Protein AF-A0A4P7A0I0-F1 (afdb_monomer)

Radius of gyration: 18.1 Å; Cα contacts (8 Å, |Δi|>4): 185; chains: 1; bounding box: 45×31×54 Å

pLDDT: mean 87.15, std 14.47, range [35.31, 98.44]

Structure (mmCIF, N/CA/C/O backbone):
data_AF-A0A4P7A0I0-F1
#
_entry.id   AF-A0A4P7A0I0-F1
#
loop_
_atom_site.group_PDB
_atom_site.id
_atom_site.type_symbol
_atom_site.label_atom_id
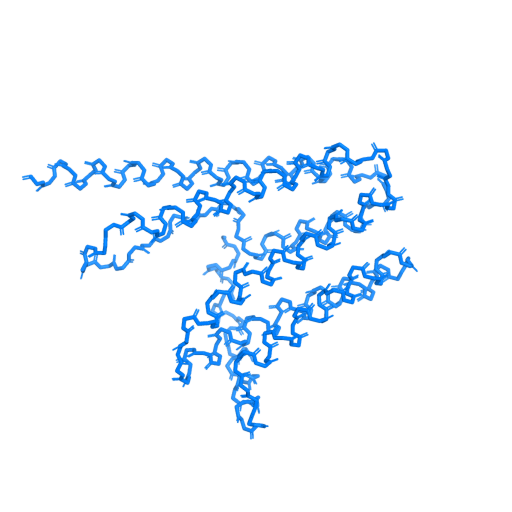_atom_site.label_alt_id
_atom_site.label_comp_id
_atom_site.label_asym_id
_atom_site.label_entity_id
_atom_site.label_seq_id
_atom_site.pdbx_PDB_ins_code
_atom_site.Cartn_x
_atom_site.Cartn_y
_atom_site.Cartn_z
_atom_site.occupancy
_atom_site.B_iso_or_equiv
_atom_site.auth_seq_id
_atom_site.auth_comp_id
_atom_site.auth_asym_id
_atom_site.auth_atom_id
_atom_site.pdbx_PDB_model_num
ATOM 1 N N . MET A 1 1 ? -1.794 13.177 3.294 1.00 53.47 1 MET A N 1
ATOM 2 C CA . MET A 1 1 ? -2.264 14.566 3.010 1.00 53.47 1 MET A CA 1
ATOM 3 C C . MET A 1 1 ? -3.550 14.595 2.189 1.00 53.47 1 MET A C 1
ATOM 5 O O . MET A 1 1 ? -4.414 15.437 2.446 1.00 53.47 1 MET A O 1
ATOM 9 N N . LEU A 1 2 ? -3.667 13.728 1.181 1.00 53.50 2 LEU A N 1
ATOM 10 C CA . LEU A 1 2 ? -4.911 13.484 0.456 1.00 53.50 2 LEU A CA 1
ATOM 11 C C . LEU A 1 2 ? -5.888 12.670 1.298 1.00 53.50 2 LEU A C 1
ATOM 13 O O . LEU A 1 2 ? -7.073 12.976 1.265 1.00 53.50 2 LEU A O 1
ATOM 17 N N . ASP A 1 3 ? -5.399 11.728 2.105 1.00 56.88 3 ASP A N 1
ATOM 18 C CA . ASP A 1 3 ? -6.244 10.923 2.993 1.00 56.88 3 ASP A CA 1
ATOM 19 C C . ASP A 1 3 ? -6.996 11.826 3.990 1.00 56.88 3 ASP A C 1
ATOM 21 O O . ASP A 1 3 ? -8.220 11.917 3.977 1.00 56.88 3 ASP A O 1
ATOM 25 N N . THR A 1 4 ? -6.271 12.684 4.718 1.00 56.62 4 THR A N 1
ATOM 26 C CA . THR A 1 4 ? -6.853 13.630 5.692 1.00 56.62 4 THR A CA 1
ATOM 27 C C . THR A 1 4 ? -7.878 14.609 5.095 1.00 56.62 4 THR A C 1
ATOM 29 O O . THR A 1 4 ? -8.780 15.063 5.796 1.00 56.62 4 THR A O 1
ATOM 32 N N . LYS A 1 5 ? -7.737 14.986 3.815 1.00 56.72 5 LYS A N 1
ATOM 33 C CA . LYS A 1 5 ? -8.614 15.972 3.150 1.00 56.72 5 LYS A CA 1
ATOM 34 C C . LYS A 1 5 ? -9.730 15.335 2.317 1.00 56.72 5 LYS A C 1
ATOM 36 O O . LYS A 1 5 ? -10.776 15.955 2.148 1.00 56.72 5 LYS A O 1
ATOM 41 N N . GLY A 1 6 ? -9.507 14.135 1.788 1.00 58.91 6 GLY A N 1
ATOM 42 C CA . GLY A 1 6 ? -10.438 13.391 0.938 1.00 58.91 6 GLY A CA 1
ATOM 43 C C . GLY A 1 6 ? -11.367 12.469 1.722 1.00 58.91 6 GLY A C 1
ATOM 44 O O . GLY A 1 6 ? -12.486 12.214 1.274 1.00 58.91 6 GLY A O 1
ATOM 45 N N . GLN A 1 7 ? -10.960 12.041 2.921 1.00 62.50 7 GLN A N 1
ATOM 46 C CA . GLN A 1 7 ? -11.754 11.175 3.789 1.00 62.50 7 GLN A CA 1
ATOM 47 C C . GLN A 1 7 ? -13.191 11.686 4.019 1.00 62.50 7 GLN A C 1
ATOM 49 O O . GLN A 1 7 ? -14.108 10.890 3.835 1.00 62.50 7 GLN A O 1
ATOM 54 N N . PRO A 1 8 ? -13.464 12.982 4.296 1.00 65.25 8 PRO A N 1
ATOM 55 C CA . PRO A 1 8 ? -14.836 13.457 4.509 1.00 65.25 8 PRO A CA 1
ATOM 56 C C . PRO A 1 8 ? -15.740 13.330 3.275 1.00 65.25 8 PRO A C 1
ATOM 58 O O . PRO A 1 8 ? -16.954 13.210 3.411 1.00 65.25 8 PRO A O 1
ATOM 61 N N . ILE A 1 9 ? -15.159 13.365 2.072 1.00 71.56 9 ILE A N 1
ATOM 62 C CA . ILE A 1 9 ? -15.893 13.312 0.800 1.00 71.56 9 ILE A CA 1
ATOM 63 C C . ILE A 1 9 ? -16.260 11.865 0.456 1.00 71.56 9 ILE A C 1
ATOM 65 O O . ILE A 1 9 ? -17.342 11.604 -0.064 1.00 71.56 9 ILE A O 1
ATOM 69 N N . ILE A 1 10 ? -15.365 10.924 0.760 1.00 79.06 10 ILE A N 1
ATOM 70 C CA . ILE A 1 10 ? -15.526 9.504 0.428 1.00 79.06 10 ILE A CA 1
ATOM 71 C C . ILE A 1 10 ? -16.285 8.755 1.540 1.00 79.06 10 ILE A C 1
ATOM 73 O O . ILE A 1 10 ? -16.931 7.742 1.270 1.00 79.06 10 ILE A O 1
ATOM 77 N N . GLN A 1 11 ? -16.296 9.278 2.773 1.00 81.19 11 GLN A N 1
ATOM 78 C CA . GLN A 1 11 ? -16.939 8.645 3.929 1.00 81.19 11 GLN A CA 1
ATOM 79 C C . GLN A 1 11 ? -18.410 8.236 3.704 1.00 81.19 11 GLN A C 1
ATOM 81 O O . GLN A 1 11 ? -18.739 7.103 4.051 1.00 81.19 11 GLN A O 1
ATOM 86 N N . PRO A 1 12 ? -19.292 9.045 3.074 1.00 87.19 12 PRO A N 1
ATOM 87 C CA . PRO A 1 12 ? -20.685 8.643 2.840 1.00 87.19 12 PRO A CA 1
ATOM 88 C C . PRO A 1 12 ? -20.819 7.398 1.952 1.00 87.19 12 PRO A C 1
ATOM 90 O O . PRO A 1 12 ? -21.700 6.558 2.163 1.00 87.19 12 PRO A O 1
ATOM 93 N N . LEU A 1 13 ? -19.927 7.257 0.966 1.00 87.38 13 LEU A N 1
ATOM 94 C CA . LEU A 1 13 ? -19.870 6.077 0.108 1.00 87.38 13 LEU A CA 1
ATOM 95 C C . LEU A 1 13 ? -19.402 4.856 0.908 1.00 87.38 13 LEU A C 1
ATOM 97 O O . LEU A 1 13 ? -20.050 3.811 0.855 1.00 87.38 13 LEU A O 1
ATOM 101 N N . LEU A 1 14 ? -18.322 4.998 1.685 1.00 88.00 14 LEU A N 1
ATOM 102 C CA . LEU A 1 14 ? -17.797 3.920 2.532 1.00 88.00 14 LEU A CA 1
ATOM 103 C C . LEU A 1 14 ? -18.825 3.460 3.563 1.00 88.00 14 LEU A C 1
ATOM 105 O O . LEU A 1 14 ? -18.989 2.262 3.769 1.00 88.00 14 LEU A O 1
ATOM 109 N N . ASP A 1 15 ? -19.557 4.395 4.168 1.00 89.88 15 ASP A N 1
ATOM 110 C CA . ASP A 1 15 ? -20.595 4.091 5.144 1.00 89.88 15 ASP A CA 1
ATOM 111 C C . ASP A 1 15 ? -21.737 3.288 4.520 1.00 89.88 15 ASP A C 1
ATOM 113 O O . ASP A 1 15 ? -22.177 2.306 5.121 1.00 89.88 15 ASP A O 1
ATOM 117 N N . THR A 1 16 ? -22.165 3.663 3.310 1.00 91.25 16 THR A N 1
ATOM 118 C CA . THR A 1 16 ? -23.223 2.966 2.563 1.00 91.25 16 THR A CA 1
ATOM 119 C C . THR A 1 16 ? -22.801 1.545 2.184 1.00 91.25 16 THR A C 1
ATOM 121 O O . THR A 1 16 ? -23.574 0.592 2.337 1.00 91.25 16 THR A O 1
ATOM 124 N N . LEU A 1 17 ? -21.564 1.384 1.707 1.00 91.56 17 LEU A N 1
ATOM 125 C CA . LEU A 1 17 ? -21.001 0.077 1.365 1.00 91.56 17 LEU A CA 1
ATOM 126 C C . LEU A 1 17 ? -20.844 -0.801 2.610 1.00 91.56 17 LEU A C 1
ATOM 128 O O . LEU A 1 17 ? -21.283 -1.951 2.601 1.00 91.56 17 LEU A O 1
ATOM 132 N N . ALA A 1 18 ? -20.317 -0.244 3.703 1.00 90.94 18 ALA A N 1
ATOM 133 C CA . ALA A 1 18 ? -20.182 -0.940 4.976 1.00 90.94 18 ALA A CA 1
ATOM 134 C C . ALA A 1 18 ? -21.543 -1.421 5.502 1.00 90.94 18 ALA A C 1
ATOM 136 O O . ALA A 1 18 ? -21.679 -2.587 5.865 1.00 90.94 18 ALA A O 1
ATOM 137 N N . ASP A 1 19 ? -22.576 -0.573 5.479 1.00 91.44 19 ASP A N 1
ATOM 138 C CA . ASP A 1 19 ? -23.923 -0.960 5.921 1.00 91.44 19 ASP A CA 1
ATOM 139 C C . ASP A 1 19 ? -24.516 -2.068 5.044 1.00 91.44 19 ASP A C 1
ATOM 141 O O . ASP A 1 19 ? -25.194 -2.969 5.540 1.00 91.44 19 ASP A O 1
ATOM 145 N N . THR A 1 20 ? -24.245 -2.032 3.739 1.00 92.56 20 THR A N 1
ATOM 146 C CA . THR A 1 20 ? -24.682 -3.073 2.799 1.00 92.56 20 THR A CA 1
ATOM 147 C C . THR A 1 20 ? -23.990 -4.405 3.085 1.00 92.56 20 THR A C 1
ATOM 149 O O . THR A 1 20 ? -24.652 -5.439 3.173 1.00 92.56 20 THR A O 1
ATOM 152 N N . PHE A 1 21 ? -22.678 -4.395 3.310 1.00 92.06 21 PHE A N 1
ATOM 153 C CA . PHE A 1 21 ? -21.910 -5.606 3.608 1.00 92.06 21 PHE A CA 1
ATOM 154 C C . PHE A 1 21 ? -22.268 -6.197 4.974 1.00 92.06 21 PHE A C 1
ATOM 156 O O . PHE A 1 21 ? -22.407 -7.416 5.102 1.00 92.06 21 PHE A O 1
ATOM 163 N N . ILE A 1 22 ? -22.523 -5.349 5.974 1.00 90.69 22 ILE A N 1
ATOM 164 C CA . ILE A 1 22 ? -23.044 -5.774 7.279 1.00 90.69 22 ILE A CA 1
ATOM 165 C C . ILE A 1 22 ? -24.428 -6.423 7.116 1.00 90.69 22 ILE A C 1
ATOM 167 O O . ILE A 1 22 ? -24.675 -7.485 7.690 1.00 90.69 22 ILE A O 1
ATOM 171 N N . LYS A 1 23 ? -25.321 -5.854 6.290 1.00 91.75 23 LYS A N 1
ATOM 172 C CA . LYS A 1 23 ? -26.629 -6.468 5.972 1.00 91.75 23 LYS A CA 1
ATOM 173 C C . LYS A 1 23 ? -26.484 -7.834 5.299 1.00 91.75 23 LYS A C 1
ATOM 175 O O . LYS A 1 23 ? -27.289 -8.726 5.560 1.00 91.75 23 LYS A O 1
ATOM 180 N N . TRP A 1 24 ? -25.451 -8.024 4.482 1.00 92.62 24 TRP A N 1
ATOM 181 C CA . TRP A 1 24 ? -25.107 -9.314 3.874 1.00 92.62 24 TRP A CA 1
ATOM 182 C C . TRP A 1 24 ? -24.398 -10.286 4.827 1.00 92.62 24 TRP A C 1
ATOM 184 O O . TRP A 1 24 ? -24.016 -11.376 4.408 1.00 92.62 24 TRP A O 1
ATOM 194 N N . LYS A 1 25 ? -24.268 -9.936 6.115 1.00 91.50 25 LYS A N 1
ATOM 195 C CA . LYS A 1 25 ? -23.609 -10.739 7.157 1.00 91.50 25 LYS A CA 1
ATOM 196 C C . LYS A 1 25 ? -22.126 -11.008 6.880 1.00 91.50 25 LYS A C 1
ATOM 198 O O . LYS A 1 25 ? -21.575 -11.985 7.388 1.00 91.50 25 LYS A O 1
ATOM 203 N N . LEU A 1 26 ? -21.473 -10.144 6.103 1.00 91.00 26 LEU A N 1
ATOM 204 C CA . LEU A 1 26 ? -20.024 -10.188 5.937 1.00 91.00 26 LEU A CA 1
ATOM 205 C C . LEU A 1 26 ? -19.340 -9.666 7.204 1.00 91.00 26 LEU A C 1
ATOM 207 O O . LEU A 1 26 ? -19.812 -8.733 7.854 1.00 91.00 26 LEU A O 1
ATOM 211 N N . THR A 1 27 ? -18.211 -10.275 7.553 1.00 91.00 27 THR A N 1
ATOM 212 C CA . THR A 1 27 ? -17.345 -9.810 8.642 1.00 91.00 27 THR A CA 1
ATOM 213 C C . THR A 1 27 ? -16.265 -8.889 8.081 1.00 91.00 27 THR A C 1
ATOM 215 O O . THR A 1 27 ? -15.841 -9.079 6.943 1.00 91.00 27 THR A O 1
ATOM 218 N N . ALA A 1 28 ? -15.785 -7.922 8.876 1.00 88.81 28 ALA A N 1
ATOM 219 C CA . ALA A 1 28 ? -14.695 -7.028 8.460 1.00 88.81 28 ALA A CA 1
ATOM 220 C C . ALA A 1 28 ? -13.468 -7.832 7.990 1.00 88.81 28 ALA A C 1
ATOM 222 O O . ALA A 1 28 ? -13.054 -7.697 6.849 1.00 88.81 28 ALA A O 1
ATOM 223 N N . ASN A 1 29 ? -13.011 -8.799 8.795 1.00 90.31 29 ASN A N 1
ATOM 224 C CA . ASN A 1 29 ? -11.891 -9.679 8.434 1.00 90.31 29 ASN A CA 1
ATOM 225 C C . ASN A 1 29 ? -12.134 -10.478 7.136 1.00 90.31 29 ASN A C 1
ATOM 227 O O . ASN A 1 29 ? -11.190 -10.791 6.414 1.00 90.31 29 ASN A O 1
ATOM 231 N N . GLY A 1 30 ? -13.388 -10.846 6.845 1.00 91.62 30 GLY A N 1
ATOM 232 C CA . GLY A 1 30 ? -13.744 -11.509 5.591 1.00 91.62 30 GLY A CA 1
ATOM 233 C C . GLY A 1 30 ? -13.578 -10.580 4.389 1.00 91.62 30 GLY A C 1
ATOM 234 O O . GLY A 1 30 ? -13.048 -11.000 3.364 1.00 91.62 30 GLY A O 1
ATOM 235 N N . VAL A 1 31 ? -13.969 -9.311 4.533 1.00 93.12 31 VAL A N 1
ATOM 236 C CA . VAL A 1 31 ? -13.760 -8.278 3.508 1.00 93.12 31 VAL A CA 1
ATOM 237 C C . VAL A 1 31 ? -12.269 -7.997 3.313 1.00 93.12 31 VAL A C 1
ATOM 239 O O . VAL A 1 31 ? -11.832 -7.978 2.166 1.00 93.12 31 VAL A O 1
ATOM 242 N N . THR A 1 32 ? -11.474 -7.931 4.384 1.00 92.12 32 THR A N 1
ATOM 243 C CA . THR A 1 32 ? -10.003 -7.818 4.322 1.00 92.12 32 THR A CA 1
ATOM 244 C C . THR A 1 32 ? -9.374 -8.968 3.520 1.00 92.12 32 THR A C 1
ATOM 246 O O . THR A 1 32 ? -8.507 -8.765 2.670 1.00 92.12 32 THR A O 1
ATOM 249 N N . GLY A 1 33 ? -9.862 -10.201 3.715 1.00 93.88 33 GLY A N 1
ATOM 250 C CA . GLY A 1 33 ? -9.439 -11.371 2.934 1.00 93.88 33 GLY A CA 1
ATOM 251 C C . GLY A 1 33 ? -9.806 -11.293 1.443 1.00 93.88 33 GLY A C 1
ATOM 252 O O . GLY A 1 33 ? -9.042 -11.735 0.579 1.00 93.88 33 GLY A O 1
ATOM 253 N N . ILE A 1 34 ? -10.959 -10.708 1.114 1.00 95.12 34 ILE A N 1
ATOM 254 C CA . ILE A 1 34 ? -11.357 -10.456 -0.279 1.00 95.12 34 ILE A CA 1
ATOM 255 C C . ILE A 1 34 ? -10.482 -9.354 -0.885 1.00 95.12 34 ILE A C 1
ATOM 257 O O . ILE A 1 34 ? -10.006 -9.515 -2.009 1.00 95.12 34 ILE A O 1
ATOM 261 N N . ALA A 1 35 ? -10.233 -8.274 -0.140 1.00 95.19 35 ALA A N 1
ATOM 262 C CA . ALA A 1 35 ? -9.403 -7.156 -0.569 1.00 95.19 35 ALA A CA 1
ATOM 263 C C . ALA A 1 35 ? -8.005 -7.641 -0.971 1.00 95.19 35 ALA A C 1
ATOM 265 O O . ALA A 1 35 ? -7.618 -7.471 -2.126 1.00 95.19 35 ALA A O 1
ATOM 266 N N . VAL A 1 36 ? -7.306 -8.373 -0.093 1.00 96.25 36 VAL A N 1
ATOM 267 C CA . VAL A 1 36 ? -5.965 -8.899 -0.408 1.00 96.25 36 VAL A CA 1
ATOM 268 C C . VAL A 1 36 ? -5.973 -9.841 -1.613 1.00 96.25 36 VAL A C 1
ATOM 270 O O . VAL A 1 36 ? -5.064 -9.794 -2.438 1.00 96.25 36 VAL A O 1
ATOM 273 N N . SER A 1 37 ? -7.016 -10.662 -1.768 1.00 97.50 37 SER A N 1
ATOM 274 C CA . SER A 1 37 ? -7.133 -11.578 -2.909 1.00 97.50 37 SER A CA 1
ATOM 275 C C . SER A 1 37 ? -7.253 -10.810 -4.230 1.00 97.50 37 SER A C 1
ATOM 277 O O . SER A 1 37 ? -6.612 -11.166 -5.220 1.00 97.50 37 SER A O 1
ATOM 279 N N . ILE A 1 38 ? -8.030 -9.724 -4.240 1.00 97.56 38 ILE A N 1
ATOM 280 C CA . ILE A 1 38 ? -8.158 -8.825 -5.393 1.00 97.56 38 ILE A CA 1
ATOM 281 C C . ILE A 1 38 ? -6.849 -8.066 -5.640 1.00 97.56 38 ILE A C 1
ATOM 283 O O . ILE A 1 38 ? -6.433 -7.939 -6.790 1.00 97.56 38 ILE A O 1
ATOM 287 N N . GLY A 1 39 ? -6.164 -7.619 -4.587 1.00 96.81 39 GLY A N 1
ATOM 288 C CA . GLY A 1 39 ? -4.866 -6.958 -4.698 1.00 96.81 39 GLY A CA 1
ATOM 289 C C . GLY A 1 39 ? -3.764 -7.871 -5.252 1.00 96.81 39 GLY A C 1
ATOM 290 O O . GLY A 1 39 ? -2.975 -7.440 -6.087 1.00 96.81 39 GLY A O 1
ATOM 291 N N . ILE A 1 40 ? -3.745 -9.156 -4.887 1.00 97.56 40 ILE A N 1
ATOM 292 C CA . ILE A 1 40 ? -2.847 -10.156 -5.497 1.00 97.56 40 ILE A CA 1
ATOM 293 C C . ILE A 1 40 ? -3.229 -10.410 -6.961 1.00 97.56 40 ILE A C 1
ATOM 295 O O . ILE A 1 40 ? -2.369 -10.530 -7.832 1.00 97.56 40 ILE A O 1
ATOM 299 N N . ALA A 1 41 ? -4.524 -10.466 -7.274 1.00 97.94 41 ALA A N 1
ATOM 300 C CA . ALA A 1 41 ? -4.960 -10.574 -8.662 1.00 97.94 41 ALA A CA 1
ATOM 301 C C . ALA A 1 41 ? -4.545 -9.341 -9.491 1.00 97.94 41 ALA A C 1
ATOM 303 O O . ALA A 1 41 ? -4.212 -9.489 -10.665 1.00 97.94 41 ALA A O 1
ATOM 304 N N . ALA A 1 42 ? -4.488 -8.144 -8.892 1.00 98.06 42 ALA A N 1
ATOM 305 C CA . ALA A 1 42 ? -4.001 -6.931 -9.550 1.00 98.06 42 ALA A CA 1
ATOM 306 C C . ALA A 1 42 ? -2.564 -7.091 -10.072 1.00 98.06 42 ALA A C 1
ATOM 308 O O . ALA A 1 42 ? -2.289 -6.776 -11.232 1.00 98.06 42 ALA A O 1
ATOM 309 N N . SER A 1 43 ? -1.661 -7.635 -9.250 1.00 97.38 43 SER A N 1
ATOM 310 C CA . SER A 1 43 ? -0.279 -7.920 -9.649 1.00 97.38 43 SER A CA 1
ATOM 311 C C . SER A 1 43 ? -0.212 -8.969 -10.761 1.00 97.38 43 SER A C 1
ATOM 313 O O . SER A 1 43 ? 0.536 -8.783 -11.721 1.00 97.38 43 SER A O 1
ATOM 315 N N . VAL A 1 44 ? -1.046 -10.013 -10.716 1.00 97.62 44 VAL A N 1
ATOM 316 C CA . VAL A 1 44 ? -1.135 -11.001 -11.809 1.00 97.62 44 VAL A CA 1
ATOM 317 C C . VAL A 1 44 ? -1.561 -10.347 -13.127 1.00 97.62 44 VAL A C 1
ATOM 319 O O . VAL A 1 44 ? -0.926 -10.587 -14.153 1.00 97.62 44 VAL A O 1
ATOM 322 N N . TRP A 1 45 ? -2.582 -9.485 -13.120 1.00 98.25 45 TRP A N 1
ATOM 323 C CA . TRP A 1 45 ? -3.030 -8.783 -14.330 1.00 98.25 45 TRP A CA 1
ATOM 324 C C . TRP A 1 45 ? -1.949 -7.874 -14.923 1.00 98.25 45 TRP A C 1
ATOM 326 O O . TRP A 1 45 ? -1.769 -7.853 -16.140 1.00 98.25 45 TRP A O 1
ATOM 336 N N . ILE A 1 46 ? -1.191 -7.168 -14.079 1.00 97.69 46 ILE A N 1
ATOM 337 C CA . ILE A 1 46 ? -0.062 -6.330 -14.521 1.00 97.69 46 ILE A CA 1
ATOM 338 C C . ILE A 1 46 ? 1.040 -7.187 -15.156 1.00 97.69 46 ILE A C 1
ATOM 340 O O . ILE A 1 46 ? 1.628 -6.797 -16.173 1.00 97.69 46 ILE A O 1
ATOM 344 N N . TYR A 1 47 ? 1.305 -8.370 -14.593 1.00 97.31 47 TYR A N 1
ATOM 345 C CA . TYR A 1 47 ? 2.297 -9.297 -15.132 1.00 97.31 47 TYR A CA 1
ATOM 346 C C . TYR A 1 47 ? 1.959 -9.709 -16.570 1.00 97.31 47 TYR A C 1
ATOM 348 O O . TYR A 1 47 ? 2.824 -9.618 -17.439 1.00 97.31 47 TYR A O 1
ATOM 356 N N . ILE A 1 48 ? 0.693 -10.040 -16.847 1.00 97.31 48 ILE A N 1
ATOM 357 C CA . ILE A 1 48 ? 0.216 -10.487 -18.171 1.00 97.31 48 ILE A CA 1
ATOM 358 C C . ILE A 1 48 ? -0.193 -9.346 -19.124 1.00 97.31 48 ILE A C 1
ATOM 360 O O . ILE A 1 48 ? -1.019 -9.549 -20.011 1.00 97.31 48 ILE A O 1
ATOM 364 N N . ASP A 1 49 ? 0.342 -8.138 -18.924 1.00 96.00 49 ASP A N 1
ATOM 365 C CA . ASP A 1 49 ? 0.125 -6.954 -19.780 1.00 96.00 49 ASP A CA 1
ATOM 366 C C . ASP A 1 49 ? -1.303 -6.373 -19.765 1.00 96.00 49 ASP A C 1
ATOM 368 O O . ASP A 1 49 ? -1.602 -5.414 -20.478 1.00 96.00 49 ASP A O 1
ATOM 372 N N . MET A 1 50 ? -2.179 -6.855 -18.880 1.00 97.56 50 MET A N 1
ATOM 373 C CA . MET A 1 50 ? -3.526 -6.308 -18.669 1.00 97.56 50 MET A CA 1
ATOM 374 C C . MET A 1 50 ? -3.488 -5.139 -17.676 1.00 97.56 50 MET A C 1
ATOM 376 O O . MET A 1 50 ? -4.136 -5.153 -16.628 1.00 97.56 50 MET A O 1
ATOM 380 N N . VAL A 1 51 ? -2.710 -4.109 -18.017 1.00 95.44 51 VAL A N 1
ATOM 381 C CA . VAL A 1 51 ? -2.342 -2.995 -17.125 1.00 95.44 51 VAL A CA 1
ATOM 382 C C . VAL A 1 51 ? -3.561 -2.293 -16.522 1.00 95.44 51 VAL A C 1
ATOM 384 O O . VAL A 1 51 ? -3.648 -2.142 -15.306 1.00 95.44 51 VAL A O 1
ATOM 387 N N . TRP A 1 52 ? -4.541 -1.911 -17.344 1.00 97.31 52 TRP A N 1
ATOM 388 C CA . TRP A 1 52 ? -5.731 -1.190 -16.875 1.00 97.31 52 TRP A CA 1
ATOM 389 C C . TRP A 1 52 ? -6.616 -2.026 -15.950 1.00 97.31 52 TRP A C 1
ATOM 391 O O . TRP A 1 52 ? -7.178 -1.492 -14.995 1.00 97.31 52 TRP A O 1
ATOM 401 N N . LEU A 1 53 ? -6.710 -3.334 -16.200 1.00 97.56 53 LEU A N 1
ATOM 402 C CA . LEU A 1 53 ? -7.455 -4.24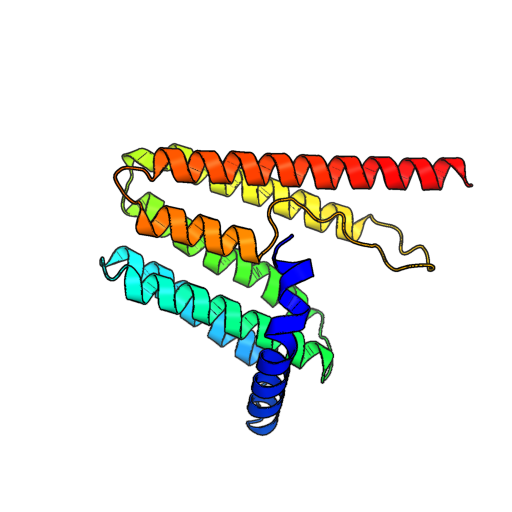8 -15.338 1.00 97.56 53 LEU A CA 1
ATOM 403 C C . LEU A 1 53 ? -6.737 -4.436 -13.997 1.00 97.56 53 LEU A C 1
ATOM 405 O O . LEU A 1 53 ? -7.375 -4.417 -12.948 1.00 97.56 53 LEU A O 1
ATOM 409 N N . GLY A 1 54 ? -5.407 -4.536 -14.029 1.00 97.62 54 GLY A N 1
ATOM 410 C CA . GLY A 1 54 ? -4.584 -4.564 -12.826 1.00 97.62 54 GLY A CA 1
ATOM 411 C C . GLY A 1 54 ? -4.723 -3.298 -11.986 1.00 97.62 54 GLY A C 1
ATOM 412 O O . GLY A 1 54 ? -4.966 -3.388 -10.788 1.00 97.62 54 GLY A O 1
ATOM 413 N N . ILE A 1 55 ? -4.682 -2.116 -12.607 1.00 97.69 55 ILE A N 1
ATOM 414 C CA . ILE A 1 55 ? -4.933 -0.842 -11.913 1.00 97.69 55 ILE A CA 1
ATOM 415 C C . ILE A 1 55 ? -6.345 -0.828 -11.312 1.00 97.69 55 ILE A C 1
ATOM 417 O O . ILE A 1 55 ? -6.503 -0.497 -10.139 1.00 97.69 55 ILE A O 1
ATOM 421 N N . ALA A 1 56 ? -7.370 -1.230 -12.068 1.00 97.81 56 ALA A N 1
ATOM 422 C CA . ALA A 1 56 ? -8.738 -1.290 -11.555 1.00 97.81 56 ALA A CA 1
ATOM 423 C C . ALA A 1 56 ? -8.853 -2.205 -10.321 1.00 97.81 56 ALA A C 1
ATOM 425 O O . ALA A 1 56 ? -9.517 -1.848 -9.349 1.00 97.81 56 ALA A O 1
ATOM 426 N N . PHE A 1 57 ? -8.171 -3.352 -10.329 1.00 98.12 57 PHE A N 1
ATOM 427 C CA . PHE A 1 57 ? -8.153 -4.284 -9.200 1.00 98.12 57 PHE A CA 1
ATOM 428 C C . PHE A 1 57 ? -7.366 -3.737 -8.008 1.00 98.12 57 PHE A C 1
ATOM 430 O O . PHE A 1 57 ? -7.816 -3.885 -6.875 1.00 98.12 57 PHE A O 1
ATOM 437 N N . LEU A 1 58 ? -6.244 -3.050 -8.241 1.00 97.19 58 LEU A N 1
ATOM 438 C CA . LEU A 1 58 ? -5.489 -2.377 -7.183 1.00 97.19 58 LEU A CA 1
ATOM 439 C C . LEU A 1 58 ? -6.387 -1.376 -6.445 1.00 97.19 58 LEU A C 1
ATOM 441 O O . LEU A 1 58 ? -6.536 -1.453 -5.229 1.00 97.19 58 LEU A O 1
ATOM 445 N N . TRP A 1 59 ? -7.063 -0.490 -7.175 1.00 96.38 59 TRP A N 1
ATOM 446 C CA . TRP A 1 59 ? -7.962 0.495 -6.568 1.00 96.38 59 TRP A CA 1
ATOM 447 C C . TRP A 1 59 ? -9.195 -0.137 -5.915 1.00 96.38 59 TRP A C 1
ATOM 449 O O . TRP A 1 59 ? -9.627 0.327 -4.860 1.00 96.38 59 TRP A O 1
ATOM 459 N N . LEU A 1 60 ? -9.735 -1.220 -6.482 1.00 96.19 60 LEU A N 1
ATOM 460 C CA . LEU A 1 60 ? -10.821 -1.976 -5.856 1.00 96.19 60 LEU A CA 1
ATOM 461 C C . LEU A 1 60 ? -10.382 -2.614 -4.530 1.00 96.19 60 LEU A C 1
ATOM 463 O O . LEU A 1 60 ? -11.131 -2.553 -3.558 1.00 96.19 60 LEU A O 1
ATOM 467 N N . SER A 1 61 ? -9.171 -3.174 -4.466 1.00 96.12 61 SER A N 1
ATOM 468 C CA . SER A 1 61 ? -8.581 -3.686 -3.224 1.00 96.12 61 SER A CA 1
ATOM 469 C C . SER A 1 61 ? -8.495 -2.587 -2.165 1.00 96.12 61 SER A C 1
ATOM 471 O O . SER A 1 61 ? -8.954 -2.790 -1.045 1.00 96.12 61 SER A O 1
ATOM 473 N N . GLY A 1 62 ? -7.966 -1.411 -2.523 1.00 92.38 62 GLY A N 1
ATOM 474 C CA . GLY A 1 62 ? -7.864 -0.277 -1.598 1.00 92.38 62 GLY A CA 1
ATOM 475 C C . GLY A 1 62 ? -9.227 0.235 -1.116 1.00 92.38 62 GLY A C 1
ATOM 476 O O . GLY A 1 62 ? -9.384 0.581 0.052 1.00 92.38 62 GLY A O 1
ATOM 477 N N . LEU A 1 63 ? -10.241 0.231 -1.989 1.00 92.19 63 LEU A N 1
ATOM 478 C CA . LEU A 1 63 ? -11.610 0.588 -1.612 1.00 92.19 63 LEU A CA 1
ATOM 479 C C . LEU A 1 63 ? -12.198 -0.399 -0.599 1.00 92.19 63 LEU A C 1
ATOM 481 O O . LEU A 1 63 ? -12.788 0.027 0.391 1.00 92.19 63 LEU A O 1
ATOM 485 N N . LEU A 1 64 ? -12.074 -1.705 -0.852 1.00 92.75 64 LEU A N 1
ATOM 486 C CA . LEU A 1 64 ? -12.624 -2.734 0.034 1.00 92.75 64 LEU A CA 1
ATOM 487 C C . LEU A 1 64 ? -11.990 -2.700 1.418 1.00 92.75 64 LEU A C 1
ATOM 489 O O . LEU A 1 64 ? -12.691 -2.893 2.407 1.00 92.75 64 LEU A O 1
ATOM 493 N N . ASP A 1 65 ? -10.703 -2.403 1.485 1.00 90.00 65 ASP A N 1
ATOM 494 C CA . ASP A 1 65 ? -10.010 -2.286 2.755 1.00 90.00 65 ASP A CA 1
ATOM 495 C C . ASP A 1 65 ? -10.458 -1.036 3.545 1.00 90.00 65 ASP A C 1
ATOM 497 O O . ASP A 1 65 ? -10.846 -1.117 4.710 1.00 90.00 65 ASP A O 1
ATOM 501 N N . ALA A 1 66 ? -10.638 0.109 2.875 1.00 89.12 66 ALA A N 1
ATOM 502 C CA . ALA A 1 66 ? -11.265 1.278 3.505 1.00 89.12 66 ALA A CA 1
ATOM 503 C C . ALA A 1 66 ? -12.706 0.996 4.005 1.00 89.12 66 ALA A C 1
ATOM 505 O O . ALA A 1 66 ? -13.156 1.551 5.023 1.00 89.12 66 ALA A O 1
ATOM 506 N N . VAL A 1 67 ? -13.445 0.130 3.299 1.00 90.31 67 VAL A N 1
ATOM 507 C CA . VAL A 1 67 ? -14.767 -0.352 3.728 1.00 90.31 67 VAL A CA 1
ATOM 508 C C . VAL A 1 67 ? -14.647 -1.254 4.956 1.00 90.31 67 VAL A C 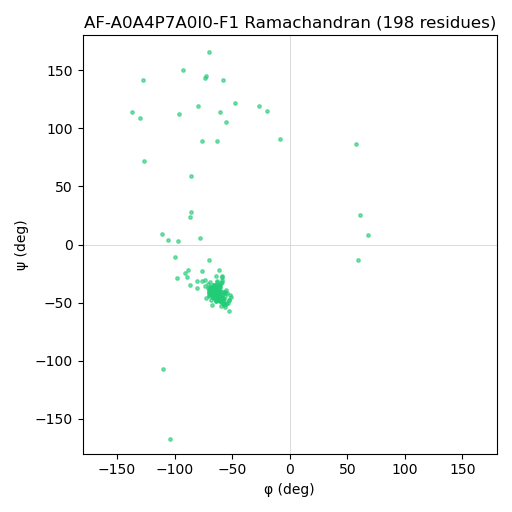1
ATOM 510 O O . VAL A 1 67 ? -15.432 -1.075 5.891 1.00 90.31 67 VAL A O 1
ATOM 513 N N . ASP A 1 68 ? -13.676 -2.168 5.016 1.00 88.38 68 ASP A N 1
ATOM 514 C CA . ASP A 1 68 ? -13.503 -3.053 6.171 1.00 88.38 68 ASP A CA 1
ATOM 515 C C . ASP A 1 68 ? -13.159 -2.282 7.455 1.00 88.38 68 ASP A C 1
ATOM 517 O O . ASP A 1 68 ? -13.762 -2.539 8.504 1.00 88.38 68 ASP A O 1
ATOM 521 N N . GLY A 1 69 ? -12.333 -1.235 7.355 1.00 86.62 69 GLY A N 1
ATOM 522 C CA . GLY A 1 69 ? -11.989 -0.386 8.489 1.00 86.62 69 GLY A CA 1
ATOM 523 C C . GLY A 1 69 ? -13.211 0.384 8.988 1.00 86.62 69 GLY A C 1
ATOM 524 O O . GLY A 1 69 ? -13.409 0.575 10.192 1.00 86.62 69 GLY A O 1
ATOM 525 N N . THR A 1 70 ? -14.098 0.774 8.069 1.00 87.56 70 THR A N 1
ATOM 526 C CA . THR A 1 70 ? -15.393 1.384 8.398 1.00 87.56 70 THR A CA 1
ATOM 527 C C . THR A 1 70 ? -16.336 0.373 9.057 1.00 87.56 70 THR A C 1
ATOM 529 O O . THR A 1 70 ? -16.959 0.690 10.075 1.00 87.56 70 THR A O 1
ATOM 532 N N . MET A 1 71 ? -16.396 -0.865 8.559 1.00 89.69 71 MET A N 1
ATOM 533 C CA . MET A 1 71 ? -17.170 -1.947 9.179 1.00 89.69 71 MET A CA 1
ATOM 534 C C . MET A 1 71 ? -16.674 -2.263 10.594 1.00 89.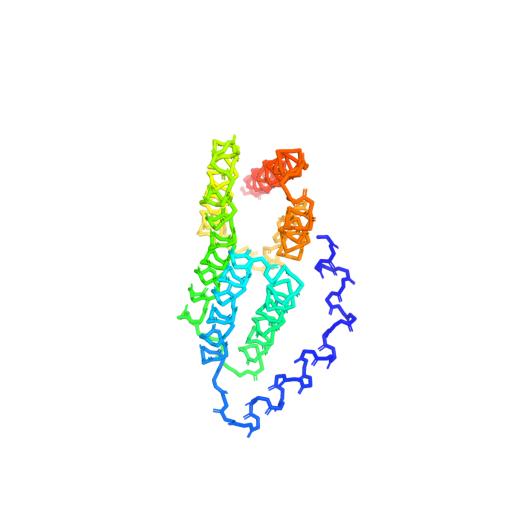69 71 MET A C 1
ATOM 536 O O . MET A 1 71 ? -17.492 -2.433 11.501 1.00 89.69 71 MET A O 1
ATOM 540 N N . ALA A 1 72 ? -15.358 -2.302 10.817 1.00 87.56 72 ALA A N 1
ATOM 541 C CA . ALA A 1 72 ? -14.762 -2.549 12.128 1.00 87.56 72 ALA A CA 1
ATOM 542 C C . ALA A 1 72 ? -15.132 -1.454 13.143 1.00 87.56 72 ALA A C 1
ATOM 544 O O . ALA A 1 72 ? -15.460 -1.773 14.286 1.00 87.56 72 ALA A O 1
ATOM 545 N N . ARG A 1 73 ? -15.160 -0.180 12.718 1.00 86.44 73 ARG A N 1
ATOM 546 C CA . ARG A 1 73 ? -15.616 0.951 13.551 1.00 86.44 73 ARG A CA 1
ATOM 547 C C . ARG A 1 73 ? -17.107 0.888 13.885 1.00 86.44 73 ARG A C 1
ATOM 549 O O . ARG A 1 73 ? -17.482 1.215 15.006 1.00 86.44 73 ARG A O 1
ATOM 556 N N . LYS A 1 74 ? -17.949 0.476 12.931 1.00 87.25 74 LYS A N 1
ATOM 557 C CA . LYS A 1 74 ? -19.409 0.357 13.116 1.00 87.25 74 LYS A CA 1
ATOM 558 C C . LYS A 1 74 ? -19.827 -0.870 13.932 1.00 87.25 74 LYS A C 1
ATOM 560 O O . LYS A 1 74 ? -20.926 -0.893 14.476 1.00 87.25 74 LYS A O 1
ATOM 565 N N . THR A 1 75 ? -18.982 -1.897 13.988 1.00 86.00 75 THR A N 1
ATOM 566 C CA . THR A 1 75 ? -19.271 -3.157 14.683 1.00 86.00 75 THR A CA 1
ATOM 567 C C . THR A 1 75 ? -18.411 -3.296 15.940 1.00 86.00 75 THR A C 1
ATOM 569 O O . THR A 1 75 ? -18.664 -2.629 16.940 1.00 86.00 75 THR A O 1
ATOM 572 N N . LYS A 1 76 ? -17.403 -4.170 15.917 1.00 81.44 76 LYS A N 1
ATOM 573 C CA . LYS A 1 76 ? -16.458 -4.377 17.011 1.00 81.44 76 LYS A CA 1
ATOM 574 C C . LYS A 1 76 ? -15.045 -4.492 16.434 1.00 81.44 76 LYS A C 1
ATOM 576 O O . LYS A 1 76 ? -14.762 -5.489 15.765 1.00 81.44 76 LYS A O 1
ATOM 581 N N . PRO A 1 77 ? -14.146 -3.536 16.724 1.00 81.00 77 PRO A N 1
ATOM 582 C CA . PRO A 1 77 ? -12.743 -3.653 16.349 1.00 81.00 77 PRO A CA 1
ATOM 583 C C . PRO A 1 77 ? -12.124 -4.913 16.962 1.00 81.00 77 PRO A C 1
ATOM 585 O O . PRO A 1 77 ? -12.421 -5.270 18.106 1.00 81.00 77 PRO A O 1
ATOM 588 N N . SER A 1 78 ? -11.257 -5.592 16.211 1.00 84.81 78 SER A N 1
ATOM 589 C CA . SER A 1 78 ? -10.545 -6.782 16.683 1.00 84.81 78 SER A CA 1
ATOM 590 C C . SER A 1 78 ? -9.043 -6.624 16.475 1.00 84.81 78 SER A C 1
ATOM 592 O O . SER A 1 78 ? -8.616 -6.117 15.442 1.00 84.81 78 SER A O 1
ATOM 594 N N . ALA A 1 79 ? -8.242 -7.097 17.435 1.00 86.12 79 ALA A N 1
ATOM 595 C CA . ALA A 1 79 ? -6.781 -7.051 17.333 1.00 86.12 79 ALA A CA 1
ATOM 596 C C . ALA A 1 79 ? -6.262 -7.836 16.116 1.00 86.12 79 ALA A C 1
ATOM 598 O O . ALA A 1 79 ? -5.324 -7.408 15.455 1.00 86.12 79 ALA A O 1
ATOM 599 N N . VAL A 1 80 ? -6.916 -8.957 15.785 1.00 86.31 80 VAL A N 1
ATOM 600 C CA . VAL A 1 80 ? -6.602 -9.750 14.587 1.00 86.31 80 VAL A CA 1
ATOM 601 C C . VAL A 1 80 ? -6.838 -8.933 13.318 1.00 86.31 80 VAL A C 1
ATOM 603 O O . VAL A 1 80 ? -5.985 -8.939 12.441 1.00 86.31 80 VAL A O 1
ATOM 606 N N . GLY A 1 81 ? -7.951 -8.198 13.237 1.00 84.50 81 GLY A N 1
ATOM 607 C CA . GLY A 1 81 ? -8.251 -7.333 12.094 1.00 84.50 81 GLY A CA 1
ATOM 608 C C . GLY A 1 81 ? -7.179 -6.266 11.874 1.00 84.50 81 GLY A C 1
ATOM 609 O O . GLY A 1 81 ? -6.717 -6.102 10.756 1.00 84.50 81 GLY A O 1
ATOM 610 N N . THR A 1 82 ? -6.698 -5.624 12.943 1.00 84.25 82 THR A N 1
ATOM 611 C CA . THR A 1 82 ? -5.605 -4.639 12.848 1.00 84.25 82 THR A CA 1
ATOM 612 C C . THR A 1 82 ? -4.302 -5.247 12.326 1.00 84.25 82 THR A C 1
ATOM 614 O O . THR A 1 82 ? -3.600 -4.615 11.543 1.00 84.25 82 THR A O 1
ATOM 617 N N . VAL A 1 83 ? -3.966 -6.475 12.735 1.00 88.56 83 VAL A N 1
ATOM 618 C CA . VAL A 1 83 ? -2.786 -7.174 12.197 1.00 88.56 83 VAL A CA 1
ATOM 619 C C . VAL A 1 83 ? -2.985 -7.514 10.720 1.00 88.56 83 VAL A C 1
ATOM 621 O O . VAL A 1 83 ? -2.047 -7.364 9.940 1.00 88.56 83 VAL A O 1
ATOM 624 N N . LEU A 1 84 ? -4.185 -7.958 10.334 1.00 88.75 84 LEU A N 1
ATOM 625 C CA . LEU A 1 84 ? -4.500 -8.308 8.949 1.00 88.75 84 LEU A CA 1
ATOM 626 C C . LEU A 1 84 ? -4.426 -7.096 8.017 1.00 88.75 84 LEU A C 1
ATOM 628 O O . LEU A 1 84 ? -3.741 -7.203 7.011 1.00 88.75 84 LEU A O 1
ATOM 632 N N . ASP A 1 85 ? -5.043 -5.970 8.377 1.00 84.75 85 ASP A N 1
ATOM 633 C CA . ASP A 1 85 ? -5.023 -4.704 7.619 1.00 84.75 85 ASP A CA 1
ATOM 634 C C . ASP A 1 85 ? -3.580 -4.273 7.293 1.00 84.75 85 ASP A C 1
ATOM 636 O O . ASP A 1 85 ? -3.155 -4.249 6.136 1.00 84.75 85 ASP A O 1
ATOM 640 N N . VAL A 1 86 ? -2.746 -4.115 8.328 1.00 86.81 86 VAL A N 1
ATOM 641 C CA . VAL A 1 86 ? -1.340 -3.712 8.155 1.00 86.81 86 VAL A CA 1
ATOM 642 C C . VAL A 1 86 ? -0.532 -4.735 7.348 1.00 86.81 86 VAL A C 1
ATOM 644 O O . VAL A 1 86 ? 0.332 -4.361 6.554 1.00 86.81 86 VAL A O 1
ATOM 647 N N . THR A 1 87 ? -0.771 -6.032 7.553 1.00 90.94 87 THR A N 1
ATOM 648 C CA . THR A 1 87 ? -0.017 -7.090 6.862 1.00 90.94 87 THR A CA 1
ATOM 649 C C . THR A 1 87 ? -0.416 -7.186 5.395 1.00 90.94 87 THR A C 1
ATOM 651 O O . THR A 1 87 ? 0.446 -7.285 4.523 1.00 90.94 87 THR A O 1
ATOM 654 N N . PHE A 1 88 ? -1.713 -7.174 5.104 1.00 93.75 88 PHE A N 1
ATOM 655 C CA . PHE A 1 88 ? -2.233 -7.375 3.758 1.00 93.75 88 PHE A CA 1
ATOM 656 C C . PHE A 1 88 ? -2.003 -6.164 2.862 1.00 93.75 88 PHE A C 1
ATOM 658 O O . PHE A 1 88 ? -1.698 -6.361 1.687 1.00 93.75 88 PHE A O 1
ATOM 665 N N . ASP A 1 89 ? -1.975 -4.954 3.416 1.00 90.25 89 ASP A N 1
ATOM 666 C CA . ASP A 1 89 ? -1.476 -3.774 2.707 1.00 90.25 89 ASP A CA 1
ATOM 667 C C . ASP A 1 89 ? -0.080 -3.989 2.131 1.00 90.25 89 ASP A C 1
ATOM 669 O O . ASP A 1 89 ? 0.170 -3.738 0.949 1.00 90.25 89 ASP A O 1
ATOM 673 N N . ARG A 1 90 ? 0.828 -4.518 2.957 1.00 92.50 90 ARG A N 1
ATOM 674 C CA . ARG A 1 90 ? 2.209 -4.799 2.553 1.00 92.50 90 ARG A CA 1
ATOM 675 C C . ARG A 1 90 ? 2.288 -5.943 1.547 1.00 92.50 90 ARG A C 1
ATOM 677 O O . ARG A 1 90 ? 3.151 -5.914 0.674 1.00 92.50 90 ARG A O 1
ATOM 684 N N . VAL A 1 91 ? 1.392 -6.928 1.632 1.00 95.88 91 VAL A N 1
ATOM 685 C CA . VAL A 1 91 ? 1.293 -8.009 0.636 1.00 95.88 91 VAL A CA 1
ATOM 686 C C . VAL A 1 91 ? 0.876 -7.459 -0.728 1.00 95.88 91 VAL A C 1
ATOM 688 O O . VAL A 1 91 ? 1.492 -7.815 -1.731 1.00 95.88 91 VAL A O 1
ATOM 691 N N . VAL A 1 92 ? -0.130 -6.581 -0.783 1.00 96.06 92 VAL A N 1
ATOM 692 C CA . VAL A 1 92 ? -0.600 -5.994 -2.047 1.00 96.06 92 VAL A CA 1
ATOM 693 C C . VAL A 1 92 ? 0.460 -5.068 -2.643 1.00 96.06 92 VAL A C 1
ATOM 695 O O . VAL A 1 92 ? 0.858 -5.258 -3.791 1.00 96.06 92 VAL A O 1
ATOM 698 N N . GLU A 1 93 ? 0.978 -4.120 -1.860 1.00 95.69 93 GLU A N 1
ATOM 699 C CA . GLU A 1 93 ? 2.027 -3.186 -2.292 1.00 95.69 93 GLU A CA 1
ATOM 700 C C . GLU A 1 93 ? 3.293 -3.922 -2.753 1.00 95.69 93 GLU A C 1
ATOM 702 O O . GLU A 1 93 ? 3.770 -3.718 -3.874 1.00 95.69 93 GLU A O 1
ATOM 707 N N . GLY A 1 94 ? 3.791 -4.846 -1.927 1.00 96.69 94 GLY A N 1
ATOM 708 C CA . GLY A 1 94 ? 4.954 -5.664 -2.252 1.00 96.69 94 GLY A CA 1
ATOM 709 C C . GLY A 1 94 ? 4.721 -6.562 -3.465 1.00 96.69 94 GLY A C 1
ATOM 710 O O . GLY A 1 94 ? 5.633 -6.749 -4.265 1.00 96.69 94 GLY A O 1
ATOM 711 N N . GLY A 1 95 ? 3.501 -7.071 -3.658 1.00 97.69 95 GLY A N 1
ATOM 712 C CA . GLY A 1 95 ? 3.131 -7.881 -4.817 1.00 97.69 95 GLY A CA 1
ATOM 713 C C . GLY A 1 95 ? 3.229 -7.116 -6.140 1.00 97.69 95 GLY A C 1
ATOM 714 O O . GLY A 1 95 ? 3.753 -7.651 -7.118 1.00 97.69 95 GLY A O 1
ATOM 715 N N . ILE A 1 96 ? 2.776 -5.858 -6.174 1.00 98.12 96 ILE A N 1
ATOM 716 C CA . ILE A 1 96 ? 2.899 -4.991 -7.359 1.00 98.12 96 ILE A CA 1
ATOM 717 C C . ILE A 1 96 ? 4.376 -4.716 -7.668 1.00 98.12 96 ILE A C 1
ATOM 719 O O . ILE A 1 96 ? 4.812 -4.906 -8.805 1.00 98.12 96 ILE A O 1
ATOM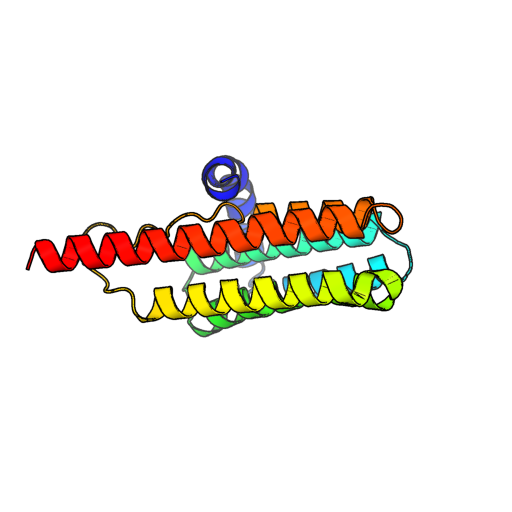 723 N N . ILE A 1 97 ? 5.159 -4.320 -6.657 1.00 98.12 97 ILE A N 1
ATOM 724 C CA . ILE A 1 97 ? 6.590 -4.019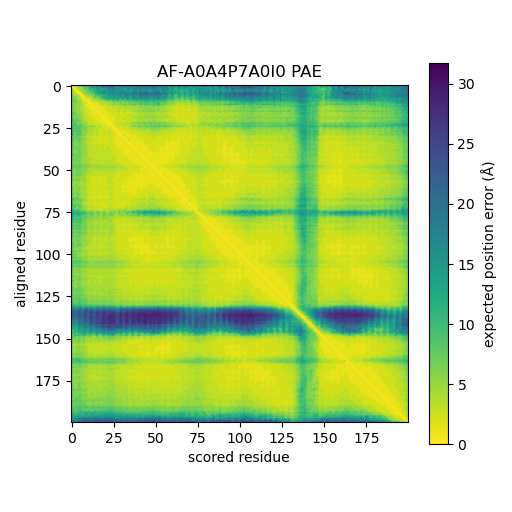 -6.822 1.00 98.12 97 ILE A CA 1
ATOM 725 C C . ILE A 1 97 ? 7.362 -5.267 -7.272 1.00 98.12 97 ILE A C 1
ATOM 727 O O . ILE A 1 97 ? 8.201 -5.187 -8.170 1.00 98.12 97 ILE A O 1
ATOM 731 N N . LEU A 1 98 ? 7.044 -6.433 -6.703 1.00 98.06 98 LEU A N 1
ATOM 732 C CA . LEU A 1 98 ? 7.656 -7.707 -7.068 1.00 98.06 98 LEU A CA 1
ATOM 733 C C . LEU A 1 98 ? 7.381 -8.070 -8.530 1.00 98.06 98 LEU A C 1
ATOM 735 O O . LEU A 1 98 ? 8.307 -8.445 -9.246 1.00 98.06 98 LEU A O 1
ATOM 739 N N . VAL A 1 99 ? 6.138 -7.927 -8.999 1.00 97.81 99 VAL A N 1
ATOM 740 C CA . VAL A 1 99 ? 5.803 -8.183 -10.408 1.00 97.81 99 VAL A CA 1
ATOM 741 C C . VAL A 1 99 ? 6.561 -7.246 -11.342 1.00 97.81 99 VAL A C 1
ATOM 743 O O . VAL A 1 99 ? 7.085 -7.706 -12.356 1.00 97.81 99 VAL A O 1
ATOM 746 N N . LEU A 1 100 ? 6.673 -5.960 -10.999 1.00 98.00 100 LEU A N 1
ATOM 747 C CA . LEU A 1 100 ? 7.472 -5.014 -11.781 1.00 98.00 100 LEU A CA 1
ATOM 748 C C . LEU A 1 100 ? 8.953 -5.417 -11.812 1.00 98.00 100 LEU A C 1
ATOM 750 O O . LEU A 1 100 ? 9.574 -5.332 -12.866 1.00 98.00 100 LEU A O 1
ATOM 754 N N . ALA A 1 101 ? 9.505 -5.915 -10.701 1.00 97.94 101 ALA A N 1
ATOM 755 C CA . ALA A 1 101 ? 10.900 -6.355 -10.632 1.00 97.94 101 ALA A CA 1
ATOM 756 C C . ALA A 1 101 ? 11.163 -7.632 -11.442 1.00 97.94 101 ALA A C 1
ATOM 758 O O . ALA A 1 101 ? 12.221 -7.760 -12.055 1.00 97.94 101 ALA A O 1
ATOM 759 N N . ILE A 1 102 ? 10.201 -8.561 -11.470 1.00 97.50 102 ILE A N 1
ATOM 760 C CA . ILE A 1 102 ? 10.270 -9.772 -12.301 1.00 97.50 102 ILE A CA 1
ATOM 761 C C . ILE A 1 102 ? 10.169 -9.406 -13.786 1.00 97.50 102 ILE A C 1
ATOM 763 O O . ILE A 1 102 ? 10.886 -9.970 -14.609 1.00 97.50 102 ILE A O 1
ATOM 767 N N . LYS A 1 103 ? 9.271 -8.479 -14.133 1.00 97.19 103 LYS A N 1
ATOM 768 C CA . LYS A 1 103 ? 8.988 -8.097 -15.521 1.00 97.19 103 LYS A CA 1
ATOM 769 C C . LYS A 1 103 ? 10.062 -7.197 -16.134 1.00 97.19 103 LYS A C 1
ATOM 771 O O . LYS A 1 103 ? 10.311 -7.305 -17.331 1.00 97.19 103 LYS A O 1
ATOM 776 N N . TYR A 1 104 ? 10.706 -6.364 -15.317 1.00 97.25 104 TYR A N 1
ATOM 777 C CA . TYR A 1 104 ? 11.737 -5.408 -15.729 1.00 97.25 104 TYR A CA 1
ATOM 778 C C . TYR A 1 104 ? 13.021 -5.588 -14.893 1.00 97.25 104 TYR A C 1
ATOM 780 O O . TYR A 1 104 ? 13.317 -4.769 -14.009 1.00 97.25 104 TYR A O 1
ATOM 788 N N . PRO A 1 105 ? 13.791 -6.676 -15.114 1.00 96.81 105 PRO A N 1
ATOM 789 C CA . PRO A 1 105 ? 14.968 -7.008 -14.307 1.00 96.81 105 PRO A CA 1
ATOM 790 C C . PRO A 1 105 ? 16.051 -5.922 -14.297 1.00 96.81 105 PRO A C 1
ATOM 792 O O . PRO A 1 105 ? 16.782 -5.790 -13.314 1.00 96.81 105 PRO A O 1
ATOM 795 N N . GLU A 1 106 ? 16.141 -5.106 -15.347 1.00 96.88 106 GLU A N 1
ATOM 796 C CA . GLU A 1 106 ? 17.039 -3.952 -15.454 1.00 96.88 106 GLU A CA 1
ATOM 797 C C . GLU A 1 106 ? 16.772 -2.875 -14.389 1.00 96.88 106 GLU A C 1
ATOM 799 O O . GLU A 1 106 ? 17.660 -2.092 -14.049 1.00 96.88 106 GLU A O 1
ATOM 804 N N . HIS A 1 107 ? 15.566 -2.860 -13.816 1.00 97.56 107 HIS A N 1
ATOM 805 C CA . HIS A 1 107 ? 15.153 -1.955 -12.745 1.00 97.56 107 HIS A CA 1
ATOM 806 C C . HIS A 1 107 ? 15.070 -2.648 -11.373 1.00 97.56 107 HIS A C 1
ATOM 808 O O . HIS A 1 107 ? 14.716 -2.011 -10.380 1.00 97.56 107 HIS A O 1
ATOM 814 N N . SER A 1 108 ? 15.441 -3.929 -11.278 1.00 96.06 108 SER A N 1
ATOM 815 C CA . SER A 1 108 ? 15.340 -4.719 -10.041 1.00 96.06 108 SER A CA 1
ATOM 816 C C . SER A 1 108 ? 16.045 -4.069 -8.846 1.00 96.06 108 SER A C 1
ATOM 818 O O . SER A 1 108 ? 15.475 -4.020 -7.762 1.00 96.06 108 SER A O 1
ATOM 820 N N . VAL A 1 109 ? 17.240 -3.497 -9.033 1.00 97.94 109 VAL A N 1
ATOM 821 C CA . VAL A 1 109 ? 17.993 -2.842 -7.947 1.00 97.94 109 VAL A CA 1
ATOM 822 C C . VAL A 1 109 ? 17.228 -1.650 -7.368 1.00 97.94 109 VAL A C 1
ATOM 824 O O . VAL A 1 109 ? 17.121 -1.534 -6.149 1.00 97.94 109 VAL A O 1
ATOM 827 N N . VAL A 1 110 ? 16.660 -0.777 -8.208 1.00 98.19 110 VAL A N 1
ATOM 828 C CA . VAL A 1 110 ? 15.916 0.394 -7.709 1.00 98.19 110 VAL A CA 1
ATOM 829 C C . VAL A 1 110 ? 14.590 -0.020 -7.061 1.00 98.19 110 VAL A C 1
ATOM 831 O O . VAL A 1 110 ? 14.206 0.546 -6.042 1.00 98.19 110 VAL A O 1
ATOM 834 N N . LEU A 1 111 ? 13.931 -1.063 -7.568 1.00 98.44 111 LEU A N 1
ATOM 835 C CA . LEU A 1 111 ? 12.714 -1.617 -6.962 1.00 98.44 111 LEU A CA 1
ATOM 836 C C . LEU A 1 111 ? 12.999 -2.304 -5.613 1.00 98.44 111 LEU A C 1
ATOM 838 O O . LEU A 1 111 ? 12.214 -2.169 -4.676 1.00 98.44 111 LEU A O 1
ATOM 842 N N . LEU A 1 112 ? 14.145 -2.978 -5.473 1.00 98.12 112 LEU A N 1
ATOM 843 C CA . LEU A 1 112 ? 14.610 -3.523 -4.193 1.00 98.12 112 LEU A CA 1
ATOM 844 C C . LEU A 1 112 ? 14.921 -2.414 -3.182 1.00 98.12 112 LEU A C 1
ATOM 846 O O . LEU A 1 112 ? 14.589 -2.556 -2.007 1.00 98.12 112 LEU A O 1
ATOM 850 N N . LEU A 1 113 ? 15.510 -1.299 -3.627 1.00 98.31 113 LEU A N 1
ATOM 851 C CA . LEU A 1 113 ? 15.716 -0.127 -2.772 1.00 98.31 113 LEU A CA 1
ATOM 852 C C . LEU A 1 113 ? 14.385 0.472 -2.296 1.00 98.31 1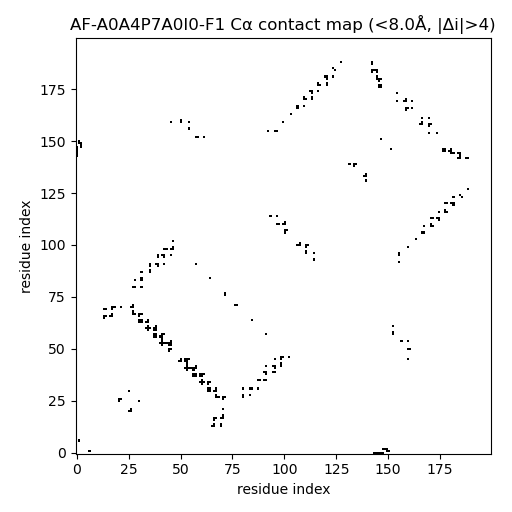13 LEU A C 1
ATOM 854 O O . LEU A 1 113 ? 14.290 0.848 -1.130 1.00 98.31 113 LEU A O 1
ATOM 858 N N . LEU A 1 114 ? 13.352 0.498 -3.148 1.00 98.12 114 LEU A N 1
ATOM 859 C CA . LEU A 1 114 ? 12.000 0.907 -2.751 1.00 98.12 114 LEU A CA 1
ATOM 860 C C . LEU A 1 114 ? 11.398 -0.033 -1.697 1.00 98.12 114 LEU A C 1
ATOM 862 O O . LEU A 1 114 ? 10.920 0.430 -0.661 1.00 98.12 114 LEU A O 1
ATOM 866 N N . MET A 1 115 ? 11.473 -1.350 -1.907 1.00 97.44 115 MET A N 1
ATOM 867 C CA . MET A 1 115 ? 11.033 -2.334 -0.906 1.00 97.44 115 MET A CA 1
ATOM 868 C C . MET A 1 115 ? 11.764 -2.147 0.428 1.00 97.44 115 MET A C 1
ATOM 870 O O . MET A 1 115 ? 11.155 -2.213 1.496 1.00 97.44 115 MET A O 1
ATOM 874 N N . PHE A 1 116 ? 13.069 -1.876 0.375 1.00 97.88 116 PHE A N 1
ATOM 875 C CA . PHE A 1 116 ? 13.875 -1.626 1.563 1.00 97.88 116 PHE A CA 1
ATOM 876 C C . PHE A 1 116 ? 13.475 -0.328 2.280 1.00 97.88 116 PHE A C 1
ATOM 878 O O . PHE A 1 116 ? 13.359 -0.330 3.506 1.00 97.88 116 PHE A O 1
ATOM 885 N N . SER A 1 117 ? 13.200 0.762 1.553 1.00 96.44 117 SER A N 1
ATOM 886 C CA . SER A 1 117 ? 12.719 2.001 2.177 1.00 96.44 117 SER A CA 1
ATOM 887 C C . SER A 1 117 ? 11.352 1.821 2.838 1.00 96.44 117 SER A C 1
ATOM 889 O O . SER A 1 117 ? 11.171 2.285 3.961 1.00 96.44 117 SER A O 1
ATOM 891 N N . ILE A 1 118 ? 10.433 1.085 2.201 1.00 94.31 118 ILE A N 1
ATOM 892 C CA . ILE A 1 118 ? 9.114 0.761 2.772 1.00 94.31 118 ILE A CA 1
ATOM 893 C C . ILE A 1 118 ? 9.271 -0.087 4.044 1.00 94.31 118 ILE A C 1
ATOM 895 O O . ILE A 1 118 ? 8.604 0.162 5.048 1.00 94.31 118 ILE A O 1
ATOM 899 N N . LEU A 1 119 ? 10.193 -1.059 4.053 1.00 95.19 119 LEU A N 1
ATOM 900 C CA . LEU A 1 119 ? 10.481 -1.871 5.240 1.00 95.19 119 LEU A CA 1
ATOM 901 C C . LEU A 1 119 ? 10.969 -1.012 6.419 1.00 95.19 119 LEU A C 1
ATOM 903 O O . LEU A 1 119 ? 10.509 -1.202 7.549 1.00 95.19 119 LEU A O 1
ATOM 907 N N . ILE A 1 120 ? 11.877 -0.062 6.170 1.00 94.81 120 ILE A N 1
ATOM 908 C CA . ILE A 1 120 ? 12.350 0.880 7.196 1.00 94.81 120 ILE A CA 1
ATOM 909 C C . ILE A 1 120 ? 11.190 1.741 7.700 1.00 94.81 120 ILE A C 1
ATOM 911 O O . ILE A 1 120 ? 11.005 1.858 8.913 1.00 94.81 120 ILE A O 1
ATOM 915 N N . ALA A 1 121 ? 10.398 2.310 6.789 1.00 91.50 121 ALA A N 1
ATOM 916 C CA . ALA A 1 121 ? 9.257 3.153 7.126 1.00 91.50 121 ALA A CA 1
ATOM 917 C C . ALA A 1 121 ? 8.248 2.410 8.014 1.00 91.50 121 ALA A C 1
ATOM 919 O O . ALA A 1 121 ? 7.856 2.913 9.068 1.00 91.50 121 ALA A O 1
ATOM 920 N N . MET A 1 122 ? 7.900 1.174 7.643 1.00 89.75 122 MET A N 1
ATOM 921 C CA . MET A 1 122 ? 6.986 0.312 8.395 1.00 89.75 122 MET A CA 1
ATOM 922 C C . MET A 1 122 ? 7.548 -0.069 9.770 1.00 89.75 122 MET A C 1
ATOM 924 O O . MET A 1 122 ? 6.832 -0.028 10.771 1.00 89.75 122 MET A O 1
ATOM 928 N N . THR A 1 123 ? 8.839 -0.406 9.846 1.00 92.19 123 THR A N 1
ATOM 929 C CA . THR A 1 123 ? 9.503 -0.749 11.114 1.00 92.19 123 THR A CA 1
ATOM 930 C C . THR A 1 123 ? 9.490 0.440 12.068 1.00 92.19 123 THR A C 1
ATOM 932 O O . THR A 1 123 ? 9.137 0.297 13.241 1.00 92.19 123 THR A O 1
ATOM 935 N N . LEU A 1 124 ? 9.827 1.627 11.560 1.00 90.88 124 LEU A N 1
ATOM 936 C CA . LEU A 1 124 ? 9.794 2.860 12.331 1.00 90.88 124 LEU A CA 1
ATOM 937 C C . LEU A 1 124 ? 8.373 3.163 12.815 1.00 90.88 124 LEU A C 1
ATOM 939 O O . LEU A 1 124 ? 8.172 3.451 13.991 1.00 90.88 124 LEU A O 1
ATOM 943 N N . PHE A 1 125 ? 7.393 3.056 11.922 1.00 85.69 125 PHE A N 1
ATOM 944 C CA . PHE A 1 125 ? 5.988 3.295 12.215 1.00 85.69 125 PHE A CA 1
ATOM 945 C C . PHE A 1 125 ? 5.461 2.403 13.346 1.00 85.69 125 PHE A C 1
ATOM 947 O O . PHE A 1 125 ? 4.902 2.914 14.317 1.00 85.69 125 PHE A O 1
ATOM 954 N N . LEU A 1 126 ? 5.682 1.086 13.262 1.00 87.69 126 LEU A N 1
ATOM 955 C CA . LEU A 1 126 ? 5.251 0.144 14.302 1.00 87.69 126 LEU A CA 1
ATOM 956 C C . LEU A 1 126 ? 5.988 0.379 15.621 1.00 87.69 126 LEU A C 1
ATOM 958 O O . LEU A 1 126 ? 5.378 0.317 16.686 1.00 87.69 126 LEU A O 1
ATOM 962 N N . THR A 1 127 ? 7.288 0.679 15.558 1.00 90.19 127 THR A N 1
ATOM 963 C CA . THR A 1 127 ? 8.098 0.930 16.756 1.00 90.19 127 THR A CA 1
ATOM 964 C C . THR A 1 127 ? 7.638 2.195 17.475 1.00 90.19 127 THR A C 1
ATOM 966 O O . THR A 1 127 ? 7.430 2.160 18.686 1.00 90.19 127 THR A O 1
ATOM 969 N N . ILE A 1 128 ? 7.411 3.291 16.741 1.00 86.38 128 ILE A N 1
ATOM 970 C CA . ILE A 1 128 ? 6.853 4.528 17.298 1.00 86.38 128 ILE A CA 1
ATOM 971 C C . ILE A 1 128 ? 5.471 4.250 17.888 1.00 86.38 128 ILE A C 1
ATOM 973 O O . ILE A 1 128 ? 5.238 4.599 19.039 1.00 86.38 128 ILE A O 1
ATOM 977 N N . GLY A 1 129 ? 4.585 3.568 17.154 1.00 83.00 129 GLY A N 1
ATOM 978 C CA . GLY A 1 129 ? 3.241 3.235 17.634 1.00 83.00 129 GLY A CA 1
ATOM 979 C C . GLY A 1 129 ? 3.224 2.395 18.917 1.00 83.00 129 GLY A C 1
ATOM 980 O O . GLY A 1 129 ? 2.285 2.507 19.700 1.00 83.00 129 GLY A O 1
ATOM 981 N N . ASN A 1 130 ? 4.262 1.590 19.156 1.00 84.81 130 ASN A N 1
ATOM 982 C CA . ASN A 1 130 ? 4.399 0.770 20.358 1.00 84.81 130 ASN A CA 1
ATOM 983 C C . ASN A 1 130 ? 5.048 1.508 21.546 1.00 84.81 130 ASN A C 1
ATOM 985 O O . ASN A 1 130 ? 4.704 1.236 22.693 1.00 84.81 130 ASN A O 1
ATOM 989 N N . VAL A 1 131 ? 6.005 2.409 21.295 1.00 85.06 131 VAL A N 1
ATOM 990 C CA . VAL A 1 131 ? 6.756 3.124 22.352 1.00 85.06 131 VAL A CA 1
ATOM 991 C C . VAL A 1 131 ? 6.065 4.425 22.782 1.00 85.06 131 VAL A C 1
ATOM 993 O O . VAL A 1 131 ? 6.198 4.847 23.931 1.00 85.06 131 VAL A O 1
ATOM 996 N N . ALA A 1 132 ? 5.298 5.037 21.881 1.00 76.50 132 ALA A N 1
ATOM 997 C CA . ALA A 1 132 ? 4.475 6.218 22.110 1.00 76.50 132 ALA A CA 1
ATOM 998 C C . ALA A 1 132 ? 3.610 6.114 23.384 1.00 76.50 132 ALA A C 1
ATOM 1000 O O . ALA A 1 132 ? 2.768 5.222 23.521 1.00 76.50 132 ALA A O 1
ATOM 1001 N N . ARG A 1 133 ? 3.772 7.050 24.332 1.00 65.75 133 ARG A N 1
ATOM 1002 C CA . ARG A 1 133 ? 3.002 7.051 25.591 1.00 65.75 133 ARG A CA 1
ATOM 1003 C C . ARG A 1 133 ? 1.601 7.630 25.378 1.00 65.75 133 ARG A C 1
ATOM 1005 O O . ARG A 1 133 ? 1.456 8.809 25.085 1.00 65.75 133 ARG A O 1
ATOM 1012 N N . ASN A 1 134 ? 0.547 6.850 25.629 1.00 58.75 134 ASN A N 1
ATOM 1013 C CA . ASN A 1 134 ? -0.843 7.330 25.583 1.00 58.75 134 ASN A CA 1
ATOM 1014 C C . ASN A 1 134 ? -1.118 8.413 26.651 1.00 58.75 134 ASN A C 1
ATOM 1016 O O . ASN A 1 134 ? -1.541 8.120 27.767 1.00 58.75 134 ASN A O 1
ATOM 1020 N N . SER A 1 135 ? -0.901 9.682 26.310 1.00 49.62 135 SER A N 1
ATOM 1021 C CA . SER A 1 135 ? -0.924 10.825 27.232 1.00 49.62 135 SER A CA 1
ATOM 1022 C C . SER A 1 135 ? -2.317 11.433 27.473 1.00 49.62 135 SER A C 1
ATOM 1024 O O . SER A 1 135 ? -2.420 12.614 27.784 1.00 49.62 135 SER A O 1
ATOM 1026 N N . GLY A 1 136 ? -3.402 10.650 27.366 1.00 42.84 136 GLY A N 1
ATOM 1027 C CA . GLY A 1 136 ? -4.754 10.947 27.895 1.00 42.84 136 GLY A CA 1
ATOM 1028 C C . GLY A 1 136 ? -5.487 12.223 27.423 1.00 42.84 136 GLY A C 1
ATOM 1029 O O . GLY A 1 136 ? -6.691 12.346 27.637 1.00 42.84 136 GLY A O 1
ATOM 1030 N N . ARG A 1 137 ? -4.823 13.174 26.763 1.00 36.69 137 ARG A N 1
ATOM 1031 C CA . ARG A 1 137 ? -5.375 14.428 26.237 1.00 36.69 137 ARG A CA 1
ATOM 1032 C C . ARG A 1 137 ? -4.946 14.559 24.784 1.00 36.69 137 ARG A C 1
ATOM 1034 O O . ARG A 1 137 ? -3.786 14.831 24.516 1.00 36.69 137 ARG A O 1
ATOM 1041 N N . LYS A 1 138 ? -5.918 14.392 23.880 1.00 35.31 138 LYS A N 1
ATOM 1042 C CA . LYS A 1 138 ? -5.738 14.274 22.423 1.00 35.31 138 LYS A CA 1
ATOM 1043 C C . LYS A 1 138 ? -4.806 13.112 22.086 1.00 35.31 138 LYS A C 1
ATOM 1045 O O . LYS A 1 138 ? -3.603 13.280 21.959 1.00 35.31 138 LYS A O 1
ATOM 1050 N N . SER A 1 139 ? -5.414 11.930 21.987 1.00 36.66 139 SER A N 1
ATOM 1051 C CA . SER A 1 139 ? -4.853 10.731 21.357 1.00 36.66 139 SER A CA 1
ATOM 1052 C C . SER A 1 139 ? -3.833 11.099 20.284 1.00 36.66 139 SER A C 1
ATOM 1054 O O . SER A 1 139 ? -4.218 11.803 19.350 1.00 36.66 139 SER A O 1
ATOM 1056 N N . PHE A 1 140 ? -2.586 10.648 20.467 1.00 42.22 140 PHE A N 1
ATOM 1057 C CA . PHE A 1 140 ? -1.483 10.638 19.502 1.00 42.22 140 PHE A CA 1
ATOM 1058 C C . PHE A 1 140 ? -1.954 11.030 18.095 1.00 42.22 140 PHE A C 1
ATOM 1060 O O . PHE A 1 140 ? -2.434 10.190 17.330 1.00 42.22 140 PHE A O 1
ATOM 1067 N N . HIS A 1 141 ? -1.902 12.326 17.767 1.00 44.88 141 HIS A N 1
ATOM 1068 C CA . HIS A 1 141 ? -2.157 12.748 16.398 1.00 44.88 141 HIS A CA 1
ATOM 1069 C C . HIS A 1 141 ? -0.897 12.398 15.629 1.00 44.88 141 HIS A C 1
ATOM 1071 O O . HIS A 1 141 ? 0.048 13.178 15.576 1.00 44.88 141 HIS A O 1
ATOM 1077 N N . TYR A 1 142 ? -0.907 11.164 15.119 1.00 51.91 142 TYR A N 1
ATOM 1078 C CA . TYR A 1 142 ? -0.026 10.631 14.096 1.00 51.91 142 TYR A CA 1
ATOM 1079 C C . TYR A 1 142 ? 0.617 11.762 13.304 1.00 51.91 142 TYR A C 1
ATOM 1081 O O . TYR A 1 142 ? -0.081 12.501 12.607 1.00 51.91 142 TYR A O 1
ATOM 1089 N N . ALA A 1 143 ? 1.938 11.892 13.407 1.00 45.06 143 ALA A N 1
ATOM 1090 C CA . ALA A 1 143 ? 2.682 12.725 12.487 1.00 45.06 143 ALA A CA 1
ATOM 1091 C C . ALA A 1 143 ? 2.366 12.231 11.068 1.00 45.06 143 ALA A C 1
ATOM 1093 O O . ALA A 1 143 ? 2.779 11.140 10.661 1.00 45.06 143 ALA A O 1
ATOM 1094 N N . THR A 1 144 ? 1.548 13.002 10.355 1.00 52.19 144 THR A N 1
ATOM 1095 C CA . THR A 1 144 ? 1.163 12.745 8.970 1.00 52.19 144 THR A CA 1
ATOM 1096 C C . THR A 1 144 ? 2.439 12.764 8.136 1.00 52.19 144 THR A C 1
ATOM 1098 O O . THR A 1 144 ? 3.108 13.797 8.051 1.00 52.19 144 THR A O 1
ATOM 1101 N N . GLY A 1 145 ? 2.814 11.614 7.574 1.00 53.44 145 GLY A N 1
ATOM 1102 C CA . GLY A 1 145 ? 3.886 11.537 6.582 1.00 53.44 145 GLY A CA 1
ATOM 1103 C C . GLY A 1 145 ? 3.449 12.188 5.266 1.00 53.44 145 GLY A C 1
ATOM 1104 O O . GLY A 1 145 ? 2.263 12.443 5.058 1.00 53.44 145 GLY A O 1
ATOM 1105 N N . LEU A 1 146 ? 4.400 12.464 4.369 1.00 52.72 146 LEU A N 1
ATOM 1106 C CA . LEU A 1 146 ? 4.085 12.989 3.033 1.00 52.72 146 LEU A CA 1
ATOM 1107 C C . LEU A 1 146 ? 3.430 11.912 2.153 1.00 52.72 146 LEU A C 1
ATOM 1109 O O . LEU A 1 146 ? 2.497 12.218 1.418 1.00 52.72 146 LEU A O 1
ATOM 1113 N N . ALA A 1 147 ? 3.880 10.663 2.277 1.00 58.28 147 ALA A N 1
ATOM 1114 C CA . ALA A 1 147 ? 3.207 9.472 1.789 1.00 58.28 147 ALA A CA 1
ATOM 1115 C C . ALA A 1 147 ? 2.393 8.846 2.925 1.00 58.28 147 ALA A C 1
ATOM 1117 O O . ALA A 1 147 ? 2.925 8.361 3.933 1.00 58.28 147 ALA A O 1
ATOM 1118 N N . GLU A 1 148 ? 1.077 8.899 2.763 1.00 76.12 148 GLU A N 1
ATOM 1119 C CA . GLU A 1 148 ? 0.147 8.028 3.464 1.00 76.12 148 GLU A CA 1
ATOM 1120 C C . GLU A 1 148 ? -0.338 6.962 2.475 1.00 76.12 148 GLU A C 1
ATOM 1122 O O . GLU A 1 148 ? 0.235 6.755 1.401 1.00 76.12 148 GLU A O 1
ATOM 1127 N N . ARG A 1 149 ? -1.385 6.239 2.854 1.00 77.06 149 ARG A N 1
ATOM 1128 C CA . ARG A 1 149 ? -1.854 5.076 2.112 1.00 77.06 149 ARG A CA 1
ATOM 1129 C C . ARG A 1 149 ? -2.311 5.418 0.692 1.00 77.06 149 ARG A C 1
ATOM 1131 O O . ARG A 1 149 ? -1.941 4.738 -0.261 1.00 77.06 149 ARG A O 1
ATOM 1138 N N . THR A 1 150 ? -3.074 6.499 0.538 1.00 83.38 150 THR A N 1
ATOM 1139 C CA . THR A 1 150 ? -3.588 6.928 -0.772 1.00 83.38 150 THR A CA 1
ATOM 1140 C C . THR A 1 150 ? -2.457 7.363 -1.704 1.00 83.38 150 THR A C 1
ATOM 1142 O O . THR A 1 150 ? -2.445 7.005 -2.881 1.00 83.38 150 THR A O 1
ATOM 1145 N N . GLU A 1 151 ? -1.481 8.113 -1.192 1.00 88.06 151 GLU A N 1
ATOM 1146 C CA . GLU A 1 151 ? -0.320 8.552 -1.963 1.00 88.06 151 GLU A CA 1
ATOM 1147 C C . GLU A 1 151 ? 0.520 7.359 -2.441 1.00 88.06 151 GLU A C 1
ATOM 1149 O O . GLU A 1 151 ? 0.936 7.352 -3.599 1.00 88.06 151 GLU A O 1
ATOM 1154 N N . GLY A 1 152 ? 0.687 6.320 -1.613 1.00 91.12 152 GLY A N 1
ATOM 1155 C CA . GLY A 1 152 ? 1.333 5.067 -2.018 1.00 91.12 152 GLY A CA 1
ATOM 1156 C C . GLY A 1 152 ? 0.629 4.399 -3.206 1.00 91.12 152 GLY A C 1
ATOM 1157 O O . GLY A 1 152 ? 1.268 4.080 -4.207 1.00 91.12 152 GLY A O 1
ATOM 1158 N N . PHE A 1 153 ? -0.704 4.282 -3.170 1.00 92.44 153 PHE A N 1
ATOM 1159 C CA . PHE A 1 153 ? -1.492 3.726 -4.285 1.00 92.44 153 PHE A CA 1
ATOM 1160 C C . PHE A 1 153 ? -1.371 4.554 -5.572 1.00 92.44 153 PHE A C 1
ATOM 1162 O O . PHE A 1 153 ? -1.288 3.995 -6.672 1.00 92.44 153 PHE A O 1
ATOM 1169 N N . ILE A 1 154 ? -1.325 5.884 -5.454 1.00 94.94 154 ILE A N 1
ATOM 1170 C CA . ILE A 1 154 ? -1.096 6.780 -6.594 1.00 94.94 154 ILE A CA 1
ATOM 1171 C C . ILE A 1 154 ? 0.301 6.545 -7.177 1.00 94.94 154 ILE A C 1
ATOM 1173 O O . ILE A 1 154 ? 0.428 6.385 -8.389 1.00 94.94 154 ILE A O 1
ATOM 1177 N N . LEU A 1 155 ? 1.339 6.480 -6.340 1.00 96.00 155 LEU A N 1
ATOM 1178 C CA . LEU A 1 155 ? 2.718 6.264 -6.786 1.00 96.00 155 LEU A CA 1
ATOM 1179 C C . LEU A 1 155 ? 2.901 4.886 -7.439 1.00 96.00 155 LEU A C 1
ATOM 1181 O O . LEU A 1 155 ? 3.512 4.804 -8.505 1.00 96.00 155 LEU A O 1
ATOM 1185 N N . LEU A 1 156 ? 2.290 3.831 -6.887 1.00 96.94 156 LEU A N 1
ATOM 1186 C CA . LEU A 1 156 ? 2.231 2.509 -7.523 1.00 96.94 156 LEU A CA 1
ATOM 1187 C C . LEU A 1 156 ? 1.542 2.573 -8.891 1.00 96.94 156 LEU A C 1
ATOM 1189 O O . LEU A 1 156 ? 2.053 2.030 -9.868 1.00 96.94 156 LEU A O 1
ATOM 1193 N N . THR A 1 157 ? 0.408 3.272 -8.988 1.00 97.50 157 THR A N 1
ATOM 1194 C CA . THR A 1 157 ? -0.316 3.443 -10.258 1.00 97.50 157 THR A CA 1
ATOM 1195 C C . THR A 1 157 ? 0.545 4.170 -11.292 1.00 97.50 157 THR A C 1
ATOM 1197 O O . THR A 1 157 ? 0.614 3.745 -12.443 1.00 97.50 157 THR A O 1
ATOM 1200 N N . VAL A 1 158 ? 1.247 5.232 -10.888 1.00 97.56 158 VAL A N 1
ATOM 1201 C CA . VAL A 1 158 ? 2.183 5.971 -11.747 1.00 97.56 158 VAL A CA 1
ATOM 1202 C 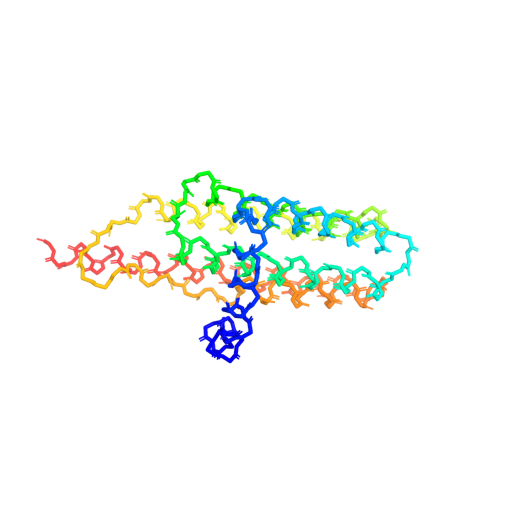C . VAL A 1 158 ? 3.302 5.048 -12.238 1.00 97.56 158 VAL A C 1
ATOM 1204 O O . VAL A 1 158 ? 3.550 4.988 -13.439 1.00 97.56 158 VAL A O 1
ATOM 1207 N N . MET A 1 159 ? 3.931 4.269 -11.355 1.00 97.88 159 MET A N 1
ATOM 1208 C CA . MET A 1 159 ? 4.955 3.297 -11.761 1.00 97.88 159 MET A CA 1
ATOM 1209 C C . MET A 1 159 ? 4.430 2.302 -12.799 1.00 97.88 159 MET A C 1
ATOM 1211 O O . MET A 1 159 ? 5.104 2.036 -13.790 1.00 97.88 159 MET A O 1
ATOM 1215 N N . VAL A 1 160 ? 3.221 1.777 -12.590 1.00 97.56 160 VAL A N 1
ATOM 1216 C CA . VAL A 1 160 ? 2.597 0.793 -13.482 1.00 97.56 160 VAL A CA 1
ATOM 1217 C C . VAL A 1 160 ? 2.252 1.396 -14.850 1.00 97.56 160 VAL A C 1
ATOM 1219 O O . VAL A 1 160 ? 2.511 0.759 -15.866 1.00 97.56 160 VAL A O 1
ATOM 1222 N N . ILE A 1 161 ? 1.709 2.618 -14.901 1.00 97.25 161 ILE A N 1
ATOM 1223 C CA . ILE A 1 161 ? 1.332 3.294 -16.159 1.00 97.25 161 ILE A CA 1
ATOM 1224 C C . ILE A 1 161 ? 2.557 3.635 -17.011 1.00 97.25 161 ILE A C 1
ATOM 1226 O O . ILE A 1 161 ? 2.502 3.547 -18.236 1.00 97.25 161 ILE A O 1
ATOM 1230 N N . PHE A 1 162 ? 3.650 4.055 -16.376 1.00 96.25 162 PHE A N 1
ATOM 1231 C CA . PHE A 1 162 ? 4.826 4.566 -17.076 1.00 96.25 162 PHE A CA 1
ATOM 1232 C C . PHE A 1 162 ? 5.943 3.525 -17.288 1.00 96.25 162 PHE A C 1
ATOM 1234 O O . PHE A 1 162 ? 7.006 3.852 -17.833 1.00 96.25 162 PHE A O 1
ATOM 1241 N N . ALA A 1 163 ? 5.716 2.274 -16.885 1.00 93.56 163 ALA A N 1
ATOM 1242 C CA . ALA A 1 163 ? 6.622 1.169 -17.167 1.00 93.56 163 ALA A CA 1
ATOM 1243 C C . ALA A 1 163 ? 6.565 0.742 -18.653 1.00 93.56 163 ALA A C 1
ATOM 1245 O O . ALA A 1 163 ? 5.487 0.760 -19.250 1.00 93.56 163 ALA A O 1
ATOM 1246 N N . PRO A 1 164 ? 7.693 0.318 -19.262 1.00 94.62 164 PRO A N 1
ATOM 1247 C CA . PRO A 1 164 ? 9.043 0.257 -18.681 1.00 94.62 164 PRO A CA 1
ATOM 1248 C C . PRO A 1 164 ? 9.790 1.598 -18.678 1.00 94.62 164 PRO A C 1
ATOM 1250 O O . PRO A 1 164 ? 10.578 1.858 -17.775 1.00 94.62 164 PRO A O 1
ATOM 1253 N N . THR A 1 165 ? 9.541 2.465 -19.662 1.00 95.94 165 THR A N 1
ATOM 1254 C CA . THR A 1 165 ? 10.448 3.565 -20.043 1.00 95.94 165 THR A CA 1
ATOM 1255 C C . THR A 1 165 ? 10.819 4.518 -18.907 1.00 95.94 165 THR A C 1
ATOM 1257 O O . THR A 1 165 ? 11.965 4.958 -18.829 1.00 95.94 165 THR A O 1
ATOM 1260 N N . TRP A 1 166 ? 9.877 4.851 -18.023 1.00 97.00 166 TRP A N 1
ATOM 1261 C CA . TRP A 1 166 ? 10.126 5.782 -16.916 1.00 97.00 166 TRP A CA 1
ATOM 1262 C C . TRP A 1 166 ? 10.112 5.107 -15.545 1.00 97.00 166 TRP A C 1
ATOM 1264 O O . TRP A 1 166 ? 10.187 5.808 -14.535 1.00 97.00 166 TRP A O 1
ATOM 1274 N N . LEU A 1 167 ? 10.068 3.770 -15.495 1.00 97.44 167 LEU A N 1
ATOM 1275 C CA . LEU A 1 167 ? 9.944 3.019 -14.246 1.00 97.44 167 LEU A CA 1
ATOM 1276 C C . LEU A 1 167 ? 11.060 3.373 -13.258 1.00 97.44 167 LEU A C 1
ATOM 1278 O O . LEU A 1 167 ? 10.796 3.564 -12.071 1.00 97.44 167 LEU A O 1
ATOM 1282 N N . PHE A 1 168 ? 12.294 3.535 -13.742 1.00 98.00 168 PHE A N 1
ATOM 1283 C CA . PHE A 1 168 ? 13.419 3.973 -12.916 1.00 98.00 168 PHE A CA 1
ATOM 1284 C C . PHE A 1 168 ? 13.139 5.304 -12.199 1.00 98.00 168 PHE A C 1
ATOM 1286 O O . PHE A 1 168 ? 13.276 5.399 -10.979 1.00 98.00 168 PHE A O 1
ATOM 1293 N N . TRP A 1 169 ? 12.704 6.322 -12.945 1.00 98.06 169 TRP A N 1
ATOM 1294 C CA . TRP A 1 169 ? 12.484 7.670 -12.420 1.00 98.06 169 TRP A CA 1
ATOM 1295 C C . TRP A 1 169 ? 11.277 7.741 -11.489 1.00 98.06 169 TRP A C 1
ATOM 1297 O O . TRP A 1 169 ? 11.351 8.381 -10.441 1.00 98.06 169 TRP A O 1
ATOM 1307 N N . THR A 1 170 ? 10.184 7.053 -11.826 1.00 98.00 170 THR A N 1
ATOM 1308 C CA . THR A 1 170 ? 8.995 6.993 -10.964 1.00 98.00 170 THR A CA 1
ATOM 1309 C C . THR A 1 170 ? 9.279 6.238 -9.666 1.00 98.00 170 THR A C 1
ATOM 1311 O O . THR A 1 170 ? 8.816 6.656 -8.608 1.00 98.00 170 THR A O 1
ATOM 1314 N N . THR A 1 171 ? 10.091 5.174 -9.718 1.00 98.00 171 THR A N 1
ATOM 1315 C CA . THR A 1 171 ? 10.520 4.432 -8.519 1.00 98.00 171 THR A CA 1
ATOM 1316 C C . THR A 1 171 ? 11.416 5.298 -7.637 1.00 98.00 171 THR A C 1
ATOM 1318 O O . THR A 1 171 ? 11.213 5.358 -6.428 1.00 98.00 171 THR A O 1
ATOM 1321 N N . LEU A 1 172 ? 12.373 6.022 -8.228 1.00 97.81 172 LEU A N 1
ATOM 1322 C CA . LEU A 1 172 ? 13.242 6.935 -7.486 1.00 97.81 172 LEU A CA 1
ATOM 1323 C C . LEU A 1 172 ? 12.443 8.053 -6.802 1.00 97.81 172 LEU A C 1
ATOM 1325 O O . LEU A 1 172 ? 12.704 8.373 -5.645 1.00 97.81 172 LEU A O 1
ATOM 1329 N N . LEU A 1 173 ? 11.445 8.614 -7.492 1.00 96.94 173 LEU A N 1
ATOM 1330 C CA . LEU A 1 173 ? 10.530 9.591 -6.907 1.00 96.94 173 LEU A CA 1
ATOM 1331 C C . LEU A 1 173 ? 9.795 9.009 -5.693 1.00 96.94 173 LEU A C 1
ATOM 1333 O O . LEU A 1 173 ? 9.745 9.663 -4.652 1.00 96.94 173 LEU A O 1
ATOM 1337 N N . PHE A 1 174 ? 9.268 7.786 -5.804 1.00 96.69 174 PHE A N 1
ATOM 1338 C CA . PHE A 1 174 ? 8.604 7.119 -4.685 1.00 96.69 174 PHE A CA 1
ATOM 1339 C C . PHE A 1 174 ? 9.576 6.933 -3.510 1.00 96.69 174 PHE A C 1
ATOM 1341 O O . PHE A 1 174 ? 9.275 7.375 -2.405 1.00 96.69 174 PHE A O 1
ATOM 1348 N N . ILE A 1 175 ? 10.789 6.421 -3.746 1.00 97.38 175 ILE A N 1
ATOM 1349 C CA . ILE A 1 175 ? 11.818 6.283 -2.699 1.00 97.38 175 ILE A CA 1
ATOM 1350 C C . ILE A 1 175 ? 12.060 7.612 -1.977 1.00 97.38 175 ILE A C 1
ATOM 1352 O O . ILE A 1 175 ? 12.086 7.652 -0.749 1.00 97.38 175 ILE A O 1
ATOM 1356 N N . VAL A 1 176 ? 12.225 8.711 -2.720 1.00 96.38 176 VAL A N 1
ATOM 1357 C CA . VAL A 1 176 ? 12.468 10.033 -2.125 1.00 96.38 176 VAL A CA 1
ATOM 1358 C C . VAL A 1 176 ? 11.299 10.457 -1.238 1.00 96.38 176 VAL A C 1
ATOM 1360 O O . VAL A 1 176 ? 11.522 10.885 -0.105 1.00 96.38 176 VAL A O 1
ATOM 1363 N N . ILE A 1 177 ? 10.060 10.315 -1.713 1.00 93.88 177 ILE A N 1
ATOM 1364 C CA . ILE A 1 177 ? 8.869 10.666 -0.930 1.00 93.88 177 ILE A CA 1
ATOM 1365 C C . ILE A 1 177 ? 8.776 9.794 0.331 1.00 93.88 177 ILE A C 1
ATOM 1367 O O . ILE A 1 177 ? 8.495 10.314 1.415 1.00 93.88 177 ILE A O 1
ATOM 1371 N N . GLU A 1 178 ? 9.053 8.497 0.221 1.00 93.31 178 GLU A N 1
ATOM 1372 C CA . GLU A 1 178 ? 8.975 7.543 1.330 1.00 93.31 178 GLU A CA 1
ATOM 1373 C C . GLU A 1 178 ? 10.037 7.824 2.402 1.00 93.31 178 GLU A C 1
ATOM 1375 O O . GLU A 1 178 ? 9.740 7.904 3.598 1.00 93.31 178 GLU A O 1
ATOM 1380 N N . VAL A 1 179 ? 11.279 8.073 1.982 1.00 94.19 179 VAL A N 1
ATOM 1381 C CA . VAL A 1 179 ? 12.381 8.431 2.884 1.00 94.19 179 VAL A CA 1
ATOM 1382 C C . VAL A 1 179 ? 12.098 9.757 3.586 1.00 94.19 179 VAL A C 1
ATOM 1384 O O . VAL A 1 179 ? 12.242 9.847 4.806 1.00 94.19 179 VAL A O 1
ATOM 1387 N N . LEU A 1 180 ? 11.641 10.779 2.856 1.00 93.12 180 LEU A N 1
ATOM 1388 C CA . LEU A 1 180 ? 11.268 12.060 3.460 1.00 93.12 180 LEU A CA 1
ATOM 1389 C C . LEU A 1 180 ? 10.122 11.893 4.465 1.00 93.12 180 LEU A C 1
ATOM 1391 O O . LEU A 1 180 ? 10.182 12.450 5.559 1.00 93.12 180 LEU A O 1
ATOM 1395 N N . SER A 1 181 ? 9.114 11.083 4.140 1.00 90.19 181 SER A N 1
ATOM 1396 C CA . SER A 1 181 ? 8.003 10.767 5.047 1.00 90.19 181 SER A CA 1
ATOM 1397 C C . SER A 1 181 ? 8.483 10.088 6.322 1.00 90.19 181 SER A C 1
ATOM 1399 O O . SER A 1 181 ? 8.057 10.453 7.416 1.00 90.19 181 SER A O 1
ATOM 1401 N N . THR A 1 182 ? 9.409 9.142 6.188 1.00 91.19 182 THR A N 1
ATOM 1402 C CA . THR A 1 182 ? 10.028 8.424 7.305 1.00 91.19 182 THR A CA 1
ATOM 1403 C C . THR A 1 182 ? 10.800 9.378 8.219 1.00 91.19 182 THR A C 1
ATOM 1405 O O . THR A 1 182 ? 10.597 9.374 9.434 1.00 91.19 182 THR A O 1
ATOM 1408 N N . ILE A 1 183 ? 11.626 10.260 7.646 1.00 92.00 183 ILE A N 1
ATOM 1409 C CA . ILE A 1 183 ? 12.386 11.273 8.398 1.00 92.00 183 ILE A CA 1
ATOM 1410 C C . ILE A 1 183 ? 11.442 12.243 9.119 1.00 92.00 183 ILE A C 1
ATOM 1412 O O . ILE A 1 183 ? 11.654 12.567 10.289 1.00 92.00 183 ILE A O 1
ATOM 1416 N N . LEU A 1 184 ? 10.378 12.698 8.454 1.00 90.00 184 LEU A N 1
ATOM 1417 C CA . LEU A 1 184 ? 9.399 13.605 9.056 1.00 90.00 184 LEU A CA 1
ATOM 1418 C C . LEU A 1 184 ? 8.658 12.951 10.225 1.00 90.00 184 LEU A C 1
ATOM 1420 O O . LEU A 1 184 ? 8.520 13.572 11.276 1.00 90.00 184 LEU A O 1
ATOM 1424 N N . ARG A 1 185 ? 8.248 11.683 10.088 1.00 86.62 185 ARG A N 1
ATOM 1425 C CA . ARG A 1 185 ? 7.630 10.928 11.190 1.00 86.62 185 ARG A CA 1
ATOM 1426 C C . ARG A 1 185 ? 8.585 10.786 12.374 1.00 86.62 185 ARG A C 1
ATOM 1428 O O . ARG A 1 185 ? 8.184 11.032 13.509 1.00 86.62 185 ARG A O 1
ATOM 1435 N N . PHE A 1 186 ? 9.848 10.442 12.119 1.00 89.50 186 PHE A N 1
ATOM 1436 C C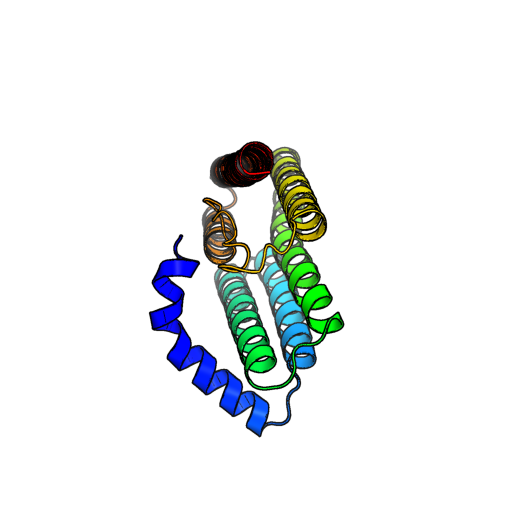A . PHE A 1 186 ? 10.842 10.298 13.183 1.00 89.50 186 PHE A CA 1
ATOM 1437 C C . PHE A 1 186 ? 11.121 11.618 13.907 1.00 89.50 186 PHE A C 1
ATOM 1439 O O . PHE A 1 186 ? 11.120 11.671 15.134 1.00 89.50 186 PHE A O 1
ATOM 1446 N N . THR A 1 187 ? 11.337 12.700 13.159 1.00 88.81 187 THR A N 1
ATOM 1447 C CA . THR A 1 187 ? 11.633 14.013 13.750 1.00 88.81 187 THR A CA 1
ATOM 1448 C C . THR A 1 187 ? 10.448 14.564 14.540 1.00 88.81 187 THR A C 1
ATOM 1450 O O . THR A 1 187 ? 10.655 15.146 15.605 1.00 88.81 187 THR A O 1
ATOM 1453 N N . ALA A 1 188 ? 9.215 14.334 14.078 1.00 86.56 188 ALA A N 1
ATOM 1454 C CA . ALA A 1 188 ? 8.011 14.676 14.826 1.00 86.56 188 ALA A CA 1
ATOM 1455 C C . ALA A 1 188 ? 7.928 13.914 16.158 1.00 86.56 188 ALA A C 1
ATOM 1457 O O . ALA A 1 188 ? 7.706 14.539 17.193 1.00 86.56 188 ALA A O 1
ATOM 1458 N N . PHE A 1 189 ? 8.195 12.605 16.148 1.00 86.06 189 PHE A N 1
ATOM 1459 C CA . PHE A 1 189 ? 8.242 11.793 17.366 1.00 86.06 189 PHE A CA 1
ATOM 1460 C C . PHE A 1 189 ? 9.305 12.291 18.360 1.00 86.06 189 PHE A C 1
ATOM 1462 O O . PHE A 1 189 ? 9.005 12.514 19.530 1.00 86.06 189 PHE A O 1
ATOM 1469 N N . VAL A 1 190 ? 10.537 12.539 17.898 1.00 88.00 190 VAL A N 1
ATOM 1470 C CA . VAL A 1 190 ? 11.625 13.043 18.760 1.00 88.00 190 VAL A CA 1
ATOM 1471 C C . VAL A 1 190 ? 11.274 14.399 19.377 1.00 88.00 190 VAL A C 1
ATOM 1473 O O . VAL A 1 190 ? 11.571 14.647 20.547 1.00 88.00 190 VAL A O 1
ATOM 1476 N N . LYS A 1 191 ? 10.642 15.288 18.603 1.00 86.94 191 LYS A N 1
ATOM 1477 C CA . LYS A 1 191 ? 10.206 16.595 19.098 1.00 86.94 191 LYS A CA 1
ATOM 1478 C C . LYS A 1 191 ? 9.153 16.454 20.200 1.00 86.94 191 LYS A C 1
ATOM 1480 O O . LYS A 1 191 ? 9.265 17.125 21.222 1.00 86.94 191 LYS A O 1
ATOM 1485 N N . GLU A 1 192 ? 8.170 15.581 20.009 1.00 82.50 192 GLU A N 1
ATOM 1486 C CA . GLU A 1 192 ? 7.106 15.337 20.986 1.00 82.50 192 GLU A CA 1
ATOM 1487 C C . GLU A 1 192 ? 7.650 14.752 22.299 1.00 82.50 192 GLU A C 1
ATOM 1489 O O . GLU A 1 192 ? 7.338 15.259 23.376 1.00 82.50 192 GLU A O 1
ATOM 1494 N N . GLU A 1 193 ? 8.538 13.757 22.225 1.00 84.25 193 GLU A N 1
ATOM 1495 C CA . GLU A 1 193 ? 9.173 13.168 23.413 1.00 84.25 193 GLU A CA 1
ATOM 1496 C C . GLU A 1 193 ? 9.999 14.189 24.206 1.00 84.25 193 GLU A C 1
ATOM 1498 O O . GLU A 1 193 ? 10.006 14.169 25.441 1.00 84.25 193 GLU A O 1
ATOM 1503 N N . ARG A 1 194 ? 10.657 15.126 23.514 1.00 84.38 194 ARG A N 1
ATOM 1504 C CA . ARG A 1 194 ? 11.389 16.219 24.161 1.00 84.38 194 ARG A CA 1
ATOM 1505 C C . ARG A 1 194 ? 10.450 17.189 24.884 1.00 84.38 194 ARG A C 1
ATOM 1507 O O . ARG A 1 194 ? 10.717 17.542 26.029 1.00 84.38 194 ARG A O 1
ATOM 1514 N N . GLU A 1 195 ? 9.349 17.590 24.249 1.00 83.25 195 GLU A N 1
ATOM 1515 C CA . GLU A 1 195 ? 8.346 18.473 24.866 1.00 83.25 195 GLU A CA 1
ATOM 1516 C C . GLU A 1 195 ? 7.671 17.829 26.088 1.00 83.25 195 GLU A C 1
ATOM 1518 O O . GLU A 1 195 ? 7.289 18.534 27.023 1.00 83.25 195 GLU A O 1
ATOM 1523 N N . LEU A 1 196 ? 7.525 16.501 26.099 1.00 80.31 196 LEU A N 1
ATOM 1524 C CA . LEU A 1 196 ? 7.013 15.758 27.250 1.00 80.31 196 LEU A CA 1
ATOM 1525 C C . LEU A 1 196 ? 8.011 15.744 28.414 1.00 80.31 196 LEU A C 1
ATOM 1527 O O . LEU A 1 196 ? 7.599 15.992 29.545 1.00 80.31 196 LEU A O 1
ATOM 1531 N N . HIS A 1 197 ? 9.299 15.510 28.144 1.00 76.12 197 HIS A N 1
ATOM 1532 C CA . HIS A 1 197 ? 10.349 15.533 29.171 1.00 76.12 197 HIS A CA 1
ATOM 1533 C C . HIS A 1 197 ? 10.548 16.923 29.786 1.00 76.12 197 HIS A C 1
ATOM 1535 O O . HIS A 1 197 ? 10.793 17.025 30.980 1.00 76.12 197 HIS A O 1
ATOM 1541 N N . GLU A 1 198 ? 10.420 17.999 29.005 1.00 78.00 198 GLU A N 1
ATOM 1542 C CA . GLU A 1 198 ? 10.547 19.375 29.515 1.00 78.00 198 GLU A CA 1
ATOM 1543 C C . GLU A 1 198 ? 9.365 19.800 30.420 1.00 78.00 198 GLU A C 1
ATOM 1545 O O . GLU A 1 198 ? 9.453 20.818 31.106 1.00 78.00 198 GLU A O 1
ATOM 1550 N N . ARG A 1 199 ? 8.253 19.046 30.437 1.00 66.06 199 ARG A N 1
ATOM 1551 C CA . ARG A 1 199 ? 7.044 19.338 31.239 1.00 66.06 199 ARG A CA 1
ATOM 1552 C C . ARG A 1 199 ? 6.930 18.536 32.541 1.00 66.06 199 ARG A C 1
ATOM 1554 O O . ARG A 1 199 ? 6.027 18.833 33.326 1.00 66.06 199 ARG A O 1
ATOM 1561 N N . THR A 1 200 ? 7.771 17.523 32.743 1.00 58.81 200 THR A N 1
ATOM 1562 C CA . THR A 1 200 ? 7.815 16.657 33.940 1.00 58.81 200 THR A CA 1
ATOM 1563 C C . THR A 1 200 ? 8.986 17.007 34.833 1.00 58.81 200 THR A C 1
ATOM 1565 O O . THR A 1 200 ? 8.774 17.053 36.063 1.00 58.81 200 THR A O 1
#

Foldseek 3Di:
DCCVVCCVVCVVVLLVVLVVCVVVVHALVNLLVVLLVLLLVLLVCLLVVVLVSSLVSNVVSVSSNSSSVVNCVVDPPDPVSVVSSLVSLLSSLVSLLVSLCVNCVVCVVLSVLLNVLVVLLSVLVVVLVVVPDQPPPPGPPQQDFLDDSVNSSVLSSVLSVPPPPCNNVSSVVSSVSSNRRSVSRVVVSVVVVVVVVVVD

Mean predicted aligned error: 5.88 Å

Sequence (200 aa):
MLDTKGQPIIQPLLDTLADTFIKWKLTANGVTGIAVSIGIAASVWIYIDMVWLGIAFLWLSGLLDAVDGTMARKTKPSAVGTVLDVTFDRVVEGGIILVLAIKYPEHSVVLLLLMFSILIAMTLFLTIGNVARNSGRKSFHYATGLAERTEGFILLTVMVIFAPTWLFWTTLLFIVIEVLSTILRFTAFVKEERELHERT

InterPro domains:
  IPR000462 CDP-alcohol phosphatidyltransferase [PF01066] (27-176)
  IPR043130 CDP-alcohol phosphatidyltransferase, transmembrane domain [G3DSA:1.20.120.1760] (8-197)
  IPR048254 CDP-alcohol phosphatidyltransferase, conserved site [PS00379] (68-89)

Organism: NCBI:txid417367

Nearest PDB structures (foldseek):
  6wmv-assembly1_A  TM=8.198E-01  e=8.472E-06  Archaeoglobus fulgidus
  6h59-assembly1_A  TM=8.070E-01  e=2.254E-05  Mycobacterium tuberculosis H37Rv
  6wmv-assembly1_C  TM=8.081E-01  e=1.207E-04  Archaeoglobus fulgidus
  4mnd-assembly1_A-2  TM=7.948E-01  e=4.450E-04  Archaeoglobus fulgidus
  4o6m-assembly1_A  TM=7.194E-01  e=1.495E-03  Archaeoglobus fulgidus DSM 4304

Secondary structure (DSSP, 8-state):
-HHHHHHHHHHHHHHHHHHHHHHTT--HHHHHHHHHHHHHHHHHHHHTT-HHHHHHHHHHHHHHHHHHHHHHHHS---HHHHHHHHHHHHHHHHHHHHHHHHH-GGGHHHHHHHHHHHHHHHHHHHHHHHHS---SSS-------SS-HHHHHHHHHHHHHHTTTTHHHHHHHHHHHHHHHHHHHHHHHHHHHHHHHTT-

Solvent-accessible surface area (backbone atoms only — not comparable to full-atom values): 10542 Å² total; per-residue (Å²): 87,62,54,83,67,45,46,78,74,49,43,67,58,35,52,53,50,24,54,52,40,49,72,71,69,54,48,36,62,56,39,40,54,50,17,39,54,36,18,49,48,12,24,53,30,42,64,75,70,39,47,70,61,11,50,53,27,39,54,49,16,55,50,38,38,58,21,20,57,47,32,24,71,76,65,67,74,49,75,66,46,58,53,47,53,64,50,38,52,49,50,28,55,50,38,42,53,48,37,50,28,72,76,38,60,94,44,29,68,60,48,50,50,35,53,49,50,51,51,51,38,51,52,50,50,54,50,48,68,69,68,58,75,87,73,90,66,76,74,83,75,69,62,79,27,74,49,42,73,61,50,48,55,50,49,52,47,50,29,63,72,42,50,73,90,43,29,65,61,46,44,52,51,47,41,52,43,47,51,52,15,39,52,50,33,51,52,48,51,55,52,51,56,49,58,53,60,77,73,109